Protein AF-A0A843HKG5-F1 (afdb_monomer_lite)

Secondary structure (DSSP, 8-state):
--HHHHHHHHHHHHHHHHHHHHHHHHHHHHHH-TTHHHHHHHHTHHHHHHHHHHHHHHTHHHHHHHHHHHHHHHHHHHHHHHHHHHTSHHHHHHHHHHHHHHHHHHTT-------HHHHIIIIITS--TTT----TTTEEEEESSTTS-S-TTTEEEEEHHHHHHHTTS-HHHHHHHHHHTTS--

Structure (mmCIF, N/CA/C/O backbone):
data_AF-A0A843HKG5-F1
#
_entry.id   AF-A0A843HKG5-F1
#
loop_
_atom_site.group_PDB
_atom_site.id
_atom_site.type_symbol
_atom_site.label_atom_id
_atom_site.label_alt_id
_atom_site.label_comp_id
_atom_site.label_asym_id
_atom_site.label_entity_id
_atom_site.label_seq_id
_atom_site.pdbx_PDB_ins_code
_atom_site.Cartn_x
_atom_site.Cartn_y
_atom_site.Cartn_z
_atom_site.occupancy
_atom_site.B_iso_or_equiv
_atom_site.auth_seq_id
_atom_site.auth_comp_id
_atom_site.auth_asym_id
_atom_site.auth_atom_id
_atom_site.pdbx_PDB_model_num
ATOM 1 N N . MET A 1 1 ? 39.044 26.886 -41.458 1.00 46.00 1 MET A N 1
ATOM 2 C CA . MET A 1 1 ? 37.745 26.252 -41.121 1.00 46.00 1 MET A CA 1
ATOM 3 C C . MET A 1 1 ? 37.907 24.736 -41.248 1.00 46.00 1 MET A C 1
ATOM 5 O O . MET A 1 1 ? 38.615 24.289 -42.139 1.00 46.00 1 MET A O 1
ATOM 9 N N . SER A 1 2 ? 37.447 23.960 -40.262 1.00 54.03 2 SER A N 1
ATOM 10 C CA . SER A 1 2 ? 37.999 22.625 -39.950 1.00 54.03 2 SER A CA 1
ATOM 11 C C . SER A 1 2 ? 37.405 21.486 -40.798 1.00 54.03 2 SER A C 1
ATOM 13 O O . SER A 1 2 ? 36.239 21.137 -40.621 1.00 54.03 2 SER A O 1
ATOM 15 N N . LYS A 1 3 ? 38.246 20.844 -41.630 1.00 58.41 3 LYS A N 1
ATOM 16 C CA . LYS A 1 3 ? 37.962 19.716 -42.558 1.00 58.41 3 LYS A CA 1
ATOM 17 C C . LYS A 1 3 ? 37.117 18.558 -41.979 1.00 58.41 3 LYS A C 1
ATOM 19 O O . LYS A 1 3 ? 36.551 17.762 -42.724 1.00 58.41 3 LYS A O 1
ATOM 24 N N . LYS A 1 4 ? 37.034 18.421 -40.648 1.00 56.69 4 LYS A N 1
ATOM 25 C CA . LYS A 1 4 ? 36.209 17.408 -39.959 1.00 56.69 4 LYS A CA 1
ATOM 26 C C . LYS A 1 4 ? 34.704 17.706 -40.024 1.00 56.69 4 LYS A C 1
ATOM 28 O O . LYS A 1 4 ? 33.911 16.766 -40.068 1.00 56.69 4 LYS A O 1
ATOM 33 N N . ARG A 1 5 ? 34.309 18.984 -40.024 1.00 56.31 5 ARG A N 1
ATOM 34 C CA . ARG A 1 5 ? 32.897 19.407 -40.039 1.00 56.31 5 ARG A CA 1
ATOM 35 C C . ARG A 1 5 ? 32.257 19.102 -41.400 1.00 56.31 5 ARG A C 1
ATOM 37 O O . ARG A 1 5 ? 31.180 18.515 -41.439 1.00 56.31 5 ARG A O 1
ATOM 44 N N . ASP A 1 6 ? 33.010 19.324 -42.476 1.00 68.19 6 ASP A N 1
ATOM 45 C CA . ASP A 1 6 ? 32.593 19.060 -43.860 1.00 68.19 6 ASP A CA 1
ATOM 46 C C . ASP A 1 6 ? 32.393 17.561 -44.141 1.00 68.19 6 ASP A C 1
ATOM 48 O O . ASP A 1 6 ? 31.463 17.166 -44.841 1.00 68.19 6 ASP A O 1
ATOM 52 N N . ARG A 1 7 ? 33.207 16.686 -43.530 1.00 76.19 7 ARG A N 1
ATOM 53 C CA . ARG A 1 7 ? 33.079 15.225 -43.685 1.00 76.19 7 ARG A CA 1
ATOM 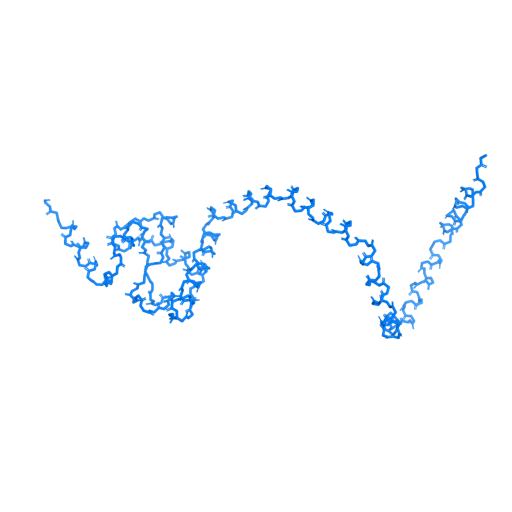54 C C . ARG A 1 7 ? 31.875 14.645 -42.939 1.00 76.19 7 ARG A C 1
ATOM 56 O O . ARG A 1 7 ? 31.255 13.701 -43.426 1.00 76.19 7 ARG A O 1
ATOM 63 N N . LYS A 1 8 ? 31.543 15.188 -41.761 1.00 80.81 8 LYS A N 1
ATOM 64 C CA . LYS A 1 8 ? 30.361 14.771 -40.987 1.00 80.81 8 LYS A CA 1
ATOM 65 C C . LYS A 1 8 ? 29.078 15.155 -41.719 1.00 80.81 8 LYS A C 1
ATOM 67 O O . LYS A 1 8 ? 28.194 14.314 -41.852 1.00 80.81 8 LYS A O 1
ATOM 72 N N . GLU A 1 9 ? 29.030 16.381 -42.232 1.00 83.69 9 GLU A N 1
ATOM 73 C CA . GLU A 1 9 ? 27.906 16.881 -43.022 1.00 83.69 9 GLU A CA 1
ATOM 74 C C . GLU A 1 9 ? 27.735 16.063 -44.306 1.00 83.69 9 GLU A C 1
ATOM 76 O O . GLU A 1 9 ? 26.668 15.510 -44.550 1.00 83.69 9 GLU A O 1
ATOM 81 N N . TYR A 1 10 ? 28.815 15.848 -45.062 1.00 85.38 10 TYR A N 1
ATOM 82 C CA . TYR A 1 10 ? 28.800 14.997 -46.255 1.00 85.38 10 TYR A CA 1
ATOM 83 C C . TYR A 1 10 ? 28.270 13.580 -45.975 1.00 85.38 10 TYR A C 1
ATOM 85 O O . TYR A 1 10 ? 27.413 13.073 -46.701 1.00 85.38 10 TYR A O 1
ATOM 93 N N . ASN A 1 11 ? 28.741 12.936 -44.903 1.00 87.12 11 ASN A N 1
ATOM 94 C CA . ASN A 1 11 ? 28.274 11.603 -44.519 1.00 87.12 11 ASN A CA 1
ATOM 95 C C . ASN A 1 11 ? 26.799 11.604 -44.098 1.00 87.12 11 ASN A C 1
ATOM 97 O O . ASN A 1 11 ? 26.078 10.663 -44.426 1.00 87.12 11 ASN A O 1
ATOM 101 N N . HIS A 1 12 ? 26.346 12.648 -43.400 1.00 89.75 12 HIS A N 1
ATOM 102 C CA . HIS A 1 12 ? 24.948 12.801 -43.012 1.00 89.75 12 HIS A CA 1
ATOM 103 C C . HIS A 1 12 ? 24.046 12.963 -44.240 1.00 89.75 12 HIS A C 1
ATOM 105 O O . HIS A 1 12 ? 23.075 12.224 -44.389 1.00 89.75 12 HIS A O 1
ATOM 111 N N . GLN A 1 13 ? 24.424 13.830 -45.180 1.00 89.00 13 GLN A N 1
ATOM 112 C CA . GLN A 1 13 ? 23.701 14.023 -46.438 1.00 89.00 13 GLN A CA 1
ATOM 113 C C . GLN A 1 13 ? 23.674 12.743 -47.284 1.00 89.00 13 GLN A C 1
ATOM 115 O O . GLN A 1 13 ? 22.641 12.371 -47.844 1.00 89.00 13 GLN A O 1
ATOM 120 N N . ARG A 1 14 ? 24.789 12.005 -47.333 1.00 87.94 14 ARG A N 1
ATOM 121 C CA . ARG A 1 14 ? 24.856 10.691 -47.989 1.00 87.94 14 ARG A CA 1
ATOM 122 C C . ARG A 1 14 ? 23.946 9.664 -47.314 1.00 87.94 14 ARG A C 1
ATOM 124 O O . ARG A 1 14 ? 23.321 8.873 -48.019 1.00 87.94 14 ARG A O 1
ATOM 131 N N . TYR A 1 15 ? 23.868 9.662 -45.984 1.00 89.62 15 TYR A N 1
ATOM 132 C CA . TYR A 1 15 ? 22.942 8.810 -45.239 1.00 89.62 15 TYR A CA 1
ATOM 133 C C . TYR A 1 15 ? 21.491 9.163 -45.564 1.00 89.62 15 TYR A C 1
ATOM 135 O O . TYR A 1 15 ? 20.744 8.266 -45.931 1.00 89.62 15 TYR A O 1
ATOM 143 N N . LEU A 1 16 ? 21.109 10.444 -45.517 1.00 92.00 16 LEU A N 1
ATOM 144 C CA . LEU A 1 16 ? 19.743 10.889 -45.814 1.00 92.00 16 LEU A CA 1
ATOM 145 C C . LEU A 1 16 ? 19.295 10.462 -47.217 1.00 92.00 16 LEU A C 1
ATOM 147 O O . LEU A 1 16 ? 18.233 9.862 -47.356 1.00 92.00 16 LEU A O 1
ATOM 151 N N . LYS A 1 17 ? 20.149 10.654 -48.232 1.00 92.44 17 LYS A N 1
ATOM 152 C CA . LYS A 1 17 ? 19.885 10.227 -49.621 1.00 92.44 17 LYS A CA 1
ATOM 153 C C . LYS A 1 17 ? 19.694 8.715 -49.790 1.00 92.44 17 LYS A C 1
ATOM 155 O O . LYS A 1 17 ? 19.111 8.286 -50.776 1.00 92.44 17 LYS A O 1
ATOM 160 N N . ASN A 1 18 ? 20.207 7.906 -48.863 1.00 92.06 18 ASN A N 1
ATOM 161 C CA . ASN A 1 18 ? 20.123 6.444 -48.912 1.00 92.06 18 ASN A CA 1
ATOM 162 C C . ASN A 1 18 ? 19.308 5.857 -47.752 1.00 92.06 18 ASN A C 1
ATOM 164 O O . ASN A 1 18 ? 19.295 4.638 -47.577 1.00 92.06 18 ASN A O 1
ATOM 168 N N . LYS A 1 19 ? 18.654 6.702 -46.947 1.00 93.62 19 LYS A N 1
ATOM 169 C CA . LYS A 1 19 ? 18.067 6.323 -45.660 1.00 93.62 19 LYS A CA 1
ATOM 170 C C . LYS A 1 19 ? 17.053 5.203 -45.829 1.00 93.62 19 LYS A C 1
ATOM 172 O O . LYS A 1 19 ? 17.150 4.205 -45.129 1.00 93.62 19 LYS A O 1
ATOM 177 N N . GLU A 1 20 ? 16.141 5.343 -46.784 1.00 92.75 20 GLU A N 1
ATOM 178 C CA . GLU A 1 20 ? 15.091 4.354 -47.047 1.00 92.75 20 GLU A CA 1
ATOM 179 C C . GLU A 1 20 ? 15.678 2.997 -47.433 1.00 92.75 20 GLU A C 1
ATOM 181 O O . GLU A 1 20 ? 15.375 1.997 -46.794 1.00 92.75 20 GLU A O 1
ATOM 186 N N . LYS A 1 21 ? 16.623 2.966 -48.381 1.00 93.62 21 LYS A N 1
ATOM 187 C CA . LYS A 1 21 ? 17.303 1.726 -48.792 1.00 93.62 21 LYS A CA 1
ATOM 188 C C . LYS A 1 21 ? 18.070 1.065 -47.642 1.00 93.62 21 LYS A C 1
ATOM 190 O O . LYS A 1 21 ? 18.110 -0.158 -47.544 1.00 93.62 21 LYS A O 1
ATOM 195 N N . ILE A 1 22 ? 18.698 1.860 -46.773 1.00 90.69 22 ILE A N 1
ATOM 196 C CA . ILE A 1 22 ? 19.419 1.359 -45.593 1.00 90.69 22 ILE A CA 1
ATOM 197 C C . ILE A 1 22 ? 18.437 0.776 -44.571 1.00 90.69 22 ILE A C 1
ATOM 199 O O . ILE A 1 22 ? 18.689 -0.303 -44.036 1.00 90.69 22 ILE A O 1
ATOM 203 N N . LEU A 1 23 ? 17.335 1.480 -44.302 1.00 93.56 23 LEU A N 1
ATOM 204 C CA . LEU A 1 23 ? 16.314 1.041 -43.355 1.00 93.56 23 LEU A CA 1
ATOM 205 C C . LEU A 1 23 ? 15.614 -0.230 -43.834 1.00 93.56 23 LEU A C 1
ATOM 207 O O . LEU A 1 23 ? 15.455 -1.142 -43.026 1.00 93.56 23 LEU A O 1
ATOM 211 N N . GLU A 1 24 ? 15.280 -0.315 -45.123 1.00 93.62 24 GLU A N 1
ATOM 212 C CA . GLU A 1 24 ? 14.650 -1.496 -45.717 1.00 93.62 24 GLU A CA 1
ATOM 213 C C . GLU A 1 24 ? 15.570 -2.712 -45.617 1.00 93.62 24 GLU A C 1
ATOM 215 O O . GLU A 1 24 ? 15.178 -3.759 -45.112 1.00 93.62 24 GLU A O 1
ATOM 220 N N . ARG A 1 25 ? 16.854 -2.548 -45.952 1.00 92.75 25 ARG A N 1
ATOM 221 C CA . ARG A 1 25 ? 17.846 -3.615 -45.780 1.00 92.75 25 ARG A CA 1
ATOM 222 C C . ARG A 1 25 ? 17.983 -4.057 -44.321 1.00 92.75 25 ARG A C 1
ATOM 224 O O . ARG A 1 25 ? 18.105 -5.245 -44.053 1.00 92.75 25 ARG A O 1
ATOM 231 N N . HIS A 1 26 ? 17.991 -3.122 -43.368 1.00 92.50 26 HIS A N 1
ATOM 232 C CA . HIS A 1 26 ? 18.056 -3.472 -41.944 1.00 92.50 26 HIS A CA 1
ATOM 233 C C . HIS A 1 26 ? 16.783 -4.170 -41.464 1.00 92.50 26 HIS A C 1
ATOM 235 O O . HIS A 1 26 ? 16.852 -4.986 -40.549 1.00 92.50 26 HIS A O 1
ATOM 241 N N . LYS A 1 27 ? 15.627 -3.823 -42.035 1.00 94.19 27 LYS A N 1
ATOM 242 C CA . LYS A 1 27 ? 14.352 -4.474 -41.748 1.00 94.19 27 LYS A CA 1
ATOM 243 C C . LYS A 1 27 ? 14.364 -5.914 -42.256 1.00 94.19 27 LYS A C 1
ATOM 245 O O . LYS A 1 27 ? 14.215 -6.801 -41.425 1.00 94.19 27 LYS A O 1
ATOM 250 N N . GLN A 1 28 ? 14.674 -6.123 -43.537 1.00 93.75 28 GLN A N 1
ATOM 251 C CA . GLN A 1 28 ? 14.810 -7.455 -44.132 1.00 93.75 28 GLN A CA 1
ATOM 252 C C . GLN A 1 28 ? 15.791 -8.321 -43.335 1.00 93.75 28 GLN A C 1
ATOM 254 O O . GLN A 1 28 ? 15.473 -9.432 -42.941 1.00 93.75 28 GLN A O 1
ATOM 259 N N . TRP A 1 29 ? 16.953 -7.769 -42.978 1.00 95.06 29 TRP A N 1
ATOM 260 C CA . TRP A 1 29 ? 17.935 -8.505 -42.190 1.00 95.06 29 TRP A CA 1
ATOM 261 C C . TRP A 1 29 ? 17.410 -8.927 -40.808 1.00 95.06 29 TRP A C 1
ATOM 263 O O . TRP A 1 29 ? 17.713 -10.028 -40.364 1.00 95.06 29 TRP A O 1
ATOM 273 N N . ARG A 1 30 ? 16.612 -8.093 -40.121 1.00 91.06 30 ARG A N 1
ATOM 274 C CA . ARG A 1 30 ? 15.989 -8.477 -38.838 1.00 91.06 30 ARG A CA 1
ATOM 275 C C . ARG A 1 30 ? 14.942 -9.576 -39.010 1.00 91.06 30 ARG A C 1
ATOM 277 O O . ARG A 1 30 ? 14.824 -10.415 -38.125 1.00 91.06 30 ARG A O 1
ATOM 284 N N . GLU A 1 31 ? 14.194 -9.549 -40.110 1.00 93.25 31 GLU A N 1
ATOM 285 C CA . GLU A 1 31 ? 13.195 -10.572 -40.448 1.00 93.25 31 GLU A CA 1
ATOM 286 C C . GLU A 1 31 ? 13.861 -11.912 -40.778 1.00 93.25 31 GLU A C 1
ATOM 288 O O . GLU A 1 31 ? 13.419 -12.946 -40.286 1.00 93.25 31 GLU A O 1
ATOM 293 N N . ASP A 1 32 ? 14.974 -11.880 -41.513 1.00 94.56 32 ASP A N 1
ATOM 294 C CA . ASP A 1 32 ? 15.770 -13.064 -41.856 1.00 94.56 32 ASP A CA 1
ATOM 295 C C . ASP A 1 32 ? 16.560 -13.614 -40.651 1.00 94.56 32 ASP A C 1
ATOM 297 O O . ASP A 1 32 ? 16.956 -14.779 -40.637 1.00 94.56 32 ASP A O 1
ATOM 301 N N . ASN A 1 33 ? 16.802 -12.786 -39.626 1.00 92.00 33 ASN A N 1
ATOM 302 C CA . ASN A 1 33 ? 17.612 -13.121 -38.450 1.00 92.00 33 ASN A CA 1
ATOM 303 C C . ASN A 1 33 ? 16.859 -12.856 -37.128 1.00 92.00 33 ASN A C 1
ATOM 305 O O . ASN A 1 33 ? 17.358 -12.128 -36.260 1.00 92.00 33 ASN A O 1
ATOM 309 N N . PRO A 1 34 ? 15.674 -13.458 -36.918 1.00 91.75 34 PRO A N 1
ATOM 310 C CA . PRO A 1 34 ? 14.784 -13.104 -35.809 1.00 91.75 34 PRO A CA 1
ATOM 311 C C . PRO A 1 34 ? 15.384 -13.422 -34.431 1.00 91.75 34 PRO A C 1
ATOM 313 O O . PRO A 1 34 ? 15.091 -12.740 -33.450 1.00 91.75 34 PRO A O 1
ATOM 316 N N . ASN A 1 35 ? 16.264 -14.425 -34.355 1.00 92.88 35 ASN A N 1
ATOM 317 C CA . ASN A 1 35 ? 16.901 -14.864 -33.111 1.00 92.88 35 ASN A CA 1
ATOM 318 C C . ASN A 1 35 ? 18.311 -14.300 -32.902 1.00 92.88 35 ASN A C 1
ATOM 320 O O . ASN A 1 35 ? 18.896 -14.534 -31.843 1.00 92.88 35 ASN A O 1
ATOM 324 N N . TYR A 1 36 ? 18.847 -13.531 -33.854 1.00 91.19 36 TYR A N 1
ATOM 325 C CA . TYR A 1 36 ? 20.224 -13.042 -33.780 1.00 91.19 36 TYR A CA 1
ATOM 326 C C . TYR A 1 36 ? 20.479 -12.226 -32.517 1.00 91.19 36 TYR A C 1
ATOM 328 O O . TYR A 1 36 ? 21.493 -12.415 -31.863 1.00 91.19 36 TYR A O 1
ATOM 336 N N . ALA A 1 37 ? 19.554 -11.341 -32.127 1.00 87.81 37 ALA A N 1
ATOM 337 C CA . ALA A 1 37 ? 19.742 -10.511 -30.936 1.00 87.81 37 ALA A CA 1
ATOM 338 C C . ALA A 1 37 ? 19.882 -11.356 -29.659 1.00 87.81 37 ALA A C 1
ATOM 340 O O . ALA A 1 37 ? 20.684 -11.027 -28.786 1.00 87.81 37 ALA A O 1
ATOM 341 N N . LYS A 1 38 ? 19.124 -12.455 -29.573 1.00 91.62 38 LYS A N 1
ATOM 342 C CA . LYS A 1 38 ? 19.192 -13.397 -28.456 1.00 91.62 38 LYS A CA 1
ATOM 343 C C . LYS A 1 38 ? 20.499 -14.192 -28.488 1.00 91.62 38 LYS A C 1
ATOM 345 O O . LYS A 1 38 ? 21.191 -14.210 -27.479 1.00 91.62 38 LYS A O 1
ATOM 350 N N . GLN A 1 39 ? 20.862 -14.764 -29.638 1.00 91.62 39 GLN A N 1
ATOM 351 C CA . GLN A 1 39 ? 22.112 -15.519 -29.812 1.00 91.62 39 GLN A CA 1
ATOM 352 C C . GLN A 1 39 ? 23.339 -14.649 -29.531 1.00 91.62 39 GLN A C 1
ATOM 354 O O . GLN A 1 39 ? 24.170 -14.997 -28.703 1.00 91.62 39 GLN A O 1
ATOM 359 N N . HIS A 1 40 ? 23.389 -13.452 -30.114 1.00 92.00 40 HIS A N 1
ATOM 360 C CA . HIS A 1 40 ? 24.448 -12.482 -29.866 1.00 92.00 40 HIS A CA 1
ATOM 361 C C . HIS A 1 40 ? 24.538 -12.107 -28.383 1.00 92.00 40 HIS A C 1
ATOM 363 O O . HIS A 1 40 ? 25.635 -11.970 -27.848 1.00 92.00 40 HIS A O 1
ATOM 369 N N . TYR A 1 41 ? 23.406 -11.913 -27.699 1.00 92.31 41 TYR A N 1
ATOM 370 C CA . TYR A 1 41 ? 23.424 -11.648 -26.263 1.00 92.31 41 TYR A CA 1
ATOM 371 C C . TYR A 1 41 ? 23.965 -12.839 -25.468 1.00 92.31 41 TYR A C 1
ATOM 373 O O . TYR A 1 41 ? 24.763 -12.624 -24.567 1.00 92.31 41 TYR A O 1
ATOM 381 N N . GLU A 1 42 ? 23.555 -14.068 -25.786 1.00 93.94 42 GLU A N 1
ATOM 382 C CA . GLU A 1 42 ? 24.011 -15.285 -25.103 1.00 93.94 42 GLU A CA 1
ATOM 383 C C . GLU A 1 42 ? 25.514 -15.518 -25.300 1.00 93.94 42 GLU A C 1
ATOM 385 O O . GLU A 1 42 ? 26.232 -15.709 -24.321 1.00 93.94 42 GLU A O 1
ATOM 390 N N . GLU A 1 43 ? 25.997 -15.409 -26.537 1.00 95.12 43 GLU A N 1
ATOM 391 C CA . GLU A 1 43 ? 27.406 -15.590 -26.908 1.00 95.12 43 GLU A CA 1
ATOM 392 C C . GLU A 1 43 ? 28.322 -14.508 -26.322 1.00 95.12 43 GLU A C 1
ATOM 394 O O . GLU A 1 43 ? 29.477 -14.778 -26.010 1.00 95.12 43 GLU A O 1
ATOM 399 N N . ASN A 1 44 ? 27.811 -13.286 -26.135 1.00 95.06 44 ASN A N 1
ATOM 400 C CA . ASN A 1 44 ? 28.598 -12.142 -25.661 1.00 95.06 44 ASN A CA 1
ATOM 401 C C . ASN A 1 44 ? 28.195 -11.692 -24.250 1.00 95.06 44 ASN A C 1
ATOM 403 O O . ASN A 1 44 ? 28.547 -10.591 -23.822 1.00 95.06 44 ASN A O 1
ATOM 407 N N . LYS A 1 45 ? 27.429 -12.511 -23.519 1.00 94.56 45 LYS A N 1
ATOM 408 C CA . LYS A 1 45 ? 26.798 -12.125 -22.249 1.00 94.56 45 LYS A CA 1
ATOM 409 C C . LYS A 1 45 ? 27.814 -11.600 -21.245 1.00 94.56 45 LYS A C 1
ATOM 411 O O . LYS A 1 45 ? 27.598 -10.548 -20.649 1.00 94.56 45 LYS A O 1
ATOM 416 N N . GLU A 1 46 ? 28.905 -12.335 -21.058 1.00 95.44 46 GLU A N 1
ATOM 417 C CA . GLU A 1 46 ? 29.944 -11.995 -20.087 1.00 95.44 46 GLU A CA 1
ATOM 418 C C . GLU A 1 46 ? 30.614 -10.665 -20.436 1.00 95.44 46 GLU A C 1
ATOM 420 O O . GLU A 1 46 ? 30.693 -9.780 -19.588 1.00 95.44 46 GLU A O 1
ATOM 425 N N . GLU A 1 47 ? 30.990 -10.469 -21.702 1.00 95.06 47 GLU A N 1
ATOM 426 C CA . GLU A 1 47 ? 31.608 -9.228 -22.170 1.00 95.06 47 GLU A CA 1
ATOM 427 C C . GLU A 1 47 ? 30.652 -8.028 -22.063 1.00 95.06 47 GLU A C 1
ATOM 429 O O . GLU A 1 47 ? 31.050 -6.945 -21.630 1.00 95.06 47 GLU A O 1
ATOM 434 N N . ILE A 1 48 ? 29.376 -8.211 -22.420 1.00 93.88 48 ILE A N 1
ATOM 435 C CA . ILE A 1 48 ? 28.340 -7.174 -22.308 1.00 93.88 48 ILE A CA 1
ATOM 436 C C . ILE A 1 48 ? 28.155 -6.762 -20.846 1.00 93.88 48 ILE A C 1
ATOM 438 O O . ILE A 1 48 ? 28.093 -5.566 -20.547 1.00 93.88 48 ILE A O 1
ATOM 442 N N . LEU A 1 49 ? 28.055 -7.736 -19.938 1.00 95.69 49 LEU A N 1
ATOM 443 C CA . LEU A 1 49 ? 27.873 -7.479 -18.511 1.00 95.69 49 LEU A CA 1
ATOM 444 C C . LEU A 1 49 ? 29.105 -6.814 -17.898 1.00 95.69 49 LEU A C 1
ATOM 446 O O . LEU A 1 49 ? 28.954 -5.860 -17.135 1.00 95.69 49 LEU A O 1
ATOM 450 N N . GLU A 1 50 ? 30.306 -7.257 -18.263 1.00 96.00 50 GLU A N 1
ATOM 451 C CA . GLU A 1 50 ? 31.555 -6.675 -17.774 1.00 96.00 50 GLU A CA 1
ATOM 452 C C . GLU A 1 50 ? 31.713 -5.226 -18.251 1.00 96.00 50 GLU A C 1
ATOM 454 O O . GLU A 1 50 ? 31.935 -4.327 -17.441 1.00 96.00 50 GLU A O 1
ATOM 459 N N . LYS A 1 51 ? 31.458 -4.945 -19.535 1.00 94.81 51 LYS A N 1
ATOM 460 C CA . LYS A 1 51 ? 31.436 -3.569 -20.061 1.00 94.81 51 LYS A CA 1
ATOM 461 C C . LYS A 1 51 ? 30.375 -2.701 -19.386 1.00 94.81 51 LYS A C 1
ATOM 463 O O . LYS A 1 51 ? 30.625 -1.530 -19.100 1.00 94.81 51 LYS A O 1
ATOM 468 N N . ALA A 1 52 ? 29.185 -3.245 -19.122 1.00 94.88 52 ALA A N 1
ATOM 469 C CA . ALA A 1 52 ? 28.129 -2.520 -18.419 1.00 94.88 52 ALA A CA 1
ATOM 470 C C . ALA A 1 52 ? 28.531 -2.188 -16.974 1.00 94.88 52 ALA A C 1
ATOM 472 O O . ALA A 1 52 ? 28.264 -1.081 -16.504 1.00 94.88 52 ALA A O 1
ATOM 473 N N . LYS A 1 53 ? 29.203 -3.121 -16.292 1.00 96.31 53 LYS A N 1
ATOM 474 C CA . LYS A 1 53 ? 29.733 -2.936 -14.939 1.00 96.31 53 LYS A CA 1
ATOM 475 C C . LYS A 1 53 ? 30.845 -1.891 -14.907 1.00 96.31 53 LYS A C 1
ATOM 477 O O . LYS A 1 53 ? 30.785 -0.997 -14.069 1.00 96.31 53 LYS A O 1
ATOM 482 N N . GLN A 1 54 ? 31.801 -1.958 -15.832 1.00 95.62 54 GLN A N 1
ATOM 483 C CA . GLN A 1 54 ? 32.867 -0.961 -15.971 1.00 95.62 54 GLN A CA 1
ATOM 484 C C . GLN A 1 54 ? 32.281 0.428 -16.205 1.00 95.62 54 GLN A C 1
ATOM 486 O O . GLN A 1 54 ? 32.564 1.350 -15.447 1.00 95.62 54 GLN A O 1
ATOM 491 N N . ARG A 1 55 ? 31.346 0.552 -17.155 1.00 93.75 55 ARG A N 1
ATOM 492 C CA . ARG A 1 55 ? 30.629 1.806 -17.400 1.00 93.75 55 ARG A CA 1
ATOM 493 C C . ARG A 1 55 ? 29.901 2.305 -16.152 1.00 93.75 55 ARG A C 1
ATOM 495 O O . ARG A 1 55 ? 29.876 3.507 -15.913 1.00 93.75 55 ARG A O 1
ATOM 502 N N . TYR A 1 56 ? 29.263 1.425 -15.382 1.00 94.56 56 TYR A N 1
ATOM 503 C CA . TYR A 1 56 ? 28.618 1.836 -14.139 1.00 94.56 56 TYR A CA 1
ATOM 504 C C . TYR A 1 56 ? 29.641 2.354 -13.129 1.00 94.56 56 TYR A C 1
ATOM 506 O O . TYR A 1 56 ? 29.420 3.429 -12.592 1.00 94.56 56 TYR A O 1
ATOM 514 N N . GLU A 1 57 ? 30.745 1.640 -12.899 1.00 95.50 57 GLU A N 1
ATOM 515 C CA . GLU A 1 57 ? 31.753 2.037 -11.910 1.00 95.50 57 GLU A CA 1
ATOM 516 C C . GLU A 1 57 ? 32.440 3.355 -12.298 1.00 95.50 57 GLU A C 1
ATOM 518 O O . GLU A 1 57 ? 32.544 4.250 -11.465 1.00 95.50 57 GLU A O 1
ATOM 523 N N . GLU A 1 58 ? 32.789 3.532 -13.577 1.00 96.38 58 GLU A N 1
ATOM 524 C CA . GLU A 1 58 ? 33.346 4.782 -14.118 1.00 96.38 58 GLU A CA 1
ATOM 525 C C . GLU A 1 58 ? 32.404 5.983 -13.949 1.00 96.38 58 GLU A C 1
ATOM 527 O O . GLU A 1 58 ? 32.861 7.107 -13.766 1.00 96.38 58 GLU A O 1
ATOM 532 N N . ASN A 1 59 ? 31.087 5.761 -14.008 1.00 95.56 59 ASN A N 1
ATOM 533 C CA . ASN A 1 59 ? 30.080 6.826 -13.930 1.00 95.56 59 ASN A CA 1
ATOM 534 C C . ASN A 1 59 ? 29.319 6.829 -12.596 1.00 95.56 59 ASN A C 1
ATOM 536 O O . ASN A 1 59 ? 28.308 7.520 -12.457 1.00 95.56 59 ASN A O 1
ATOM 540 N N . LYS A 1 60 ? 29.758 6.042 -11.613 1.00 95.88 60 LYS A N 1
ATOM 541 C CA . LYS A 1 60 ? 28.994 5.747 -10.396 1.00 95.88 60 LYS A CA 1
ATOM 542 C C . LYS A 1 60 ? 28.695 6.997 -9.594 1.00 95.88 60 LYS A C 1
ATOM 544 O O . LYS A 1 60 ? 27.556 7.204 -9.188 1.00 95.88 60 LYS A O 1
ATOM 549 N N . GLU A 1 61 ? 29.704 7.835 -9.392 1.00 96.50 61 GLU A N 1
ATOM 550 C CA . GLU A 1 61 ? 29.558 9.083 -8.648 1.00 96.50 61 GLU A CA 1
ATOM 551 C C . GLU A 1 61 ? 28.559 10.018 -9.333 1.00 96.50 61 GLU A C 1
ATOM 553 O O . GLU A 1 61 ? 27.629 10.491 -8.686 1.00 96.50 61 GLU A O 1
ATOM 558 N N . GLU A 1 62 ? 28.667 10.198 -10.652 1.00 95.94 62 GLU A N 1
ATOM 559 C CA . GLU A 1 62 ? 27.744 11.031 -11.428 1.00 95.94 62 GLU A CA 1
ATOM 560 C C . GLU A 1 62 ? 26.310 10.477 -11.408 1.00 95.94 62 GLU A C 1
ATOM 562 O O . GLU A 1 62 ? 25.349 11.231 -11.247 1.00 95.94 62 GLU A O 1
ATOM 567 N N . ILE A 1 63 ? 26.144 9.157 -11.544 1.00 94.88 63 ILE A N 1
ATOM 568 C CA . ILE A 1 63 ? 24.838 8.487 -11.478 1.00 94.88 63 ILE A CA 1
ATOM 569 C C . ILE A 1 63 ? 24.202 8.706 -10.105 1.00 94.88 63 ILE A C 1
ATOM 571 O O . ILE A 1 63 ? 23.025 9.068 -10.020 1.00 94.88 63 ILE A O 1
ATOM 575 N N . LEU A 1 64 ? 24.969 8.492 -9.034 1.00 96.31 64 LEU A N 1
ATOM 576 C CA . LEU A 1 64 ? 24.493 8.668 -7.666 1.00 96.31 64 LEU A CA 1
ATOM 577 C C . LEU A 1 64 ? 24.168 10.132 -7.376 1.00 96.31 64 LEU A C 1
ATOM 579 O O . LEU A 1 64 ? 23.144 10.406 -6.752 1.00 96.31 64 LEU A O 1
ATOM 583 N N . GLU A 1 65 ? 24.978 11.070 -7.859 1.00 96.75 65 GLU A N 1
ATOM 584 C CA . GLU A 1 65 ? 24.740 12.497 -7.666 1.00 96.75 65 GLU A CA 1
ATOM 585 C C . GLU A 1 65 ? 23.483 12.962 -8.404 1.00 96.75 65 GLU A C 1
ATOM 587 O O . GLU A 1 65 ? 22.604 13.583 -7.808 1.00 96.75 65 GLU A O 1
ATOM 592 N N . LYS A 1 66 ? 23.296 12.543 -9.661 1.00 96.25 66 LYS A N 1
ATOM 593 C CA . LYS A 1 66 ? 22.050 12.795 -10.402 1.00 96.25 66 LYS A CA 1
ATOM 594 C C . LYS A 1 66 ? 20.835 12.171 -9.721 1.00 96.25 66 LYS A C 1
ATOM 596 O O . LYS A 1 66 ? 19.764 12.776 -9.708 1.00 96.25 66 LYS A O 1
ATOM 601 N N . ALA A 1 67 ? 20.974 10.972 -9.155 1.00 95.88 67 ALA A N 1
ATOM 602 C CA . ALA A 1 67 ? 19.894 10.321 -8.418 1.00 95.88 67 ALA A CA 1
ATOM 603 C C . ALA A 1 67 ? 19.531 11.089 -7.136 1.00 95.88 67 ALA A C 1
ATOM 605 O O . ALA A 1 67 ? 18.343 11.276 -6.859 1.00 95.88 67 ALA A O 1
ATOM 606 N N . LYS A 1 68 ? 20.529 11.579 -6.386 1.00 96.88 68 LYS A N 1
ATOM 607 C CA . LYS A 1 68 ? 20.317 12.447 -5.219 1.00 96.88 68 LYS A CA 1
ATOM 608 C C . LYS A 1 68 ? 19.646 13.755 -5.616 1.00 96.88 68 LYS A C 1
ATOM 610 O O . LYS A 1 68 ? 18.647 14.106 -4.996 1.00 96.88 68 LYS A O 1
ATOM 615 N N . GLN A 1 69 ? 20.139 14.431 -6.654 1.00 96.12 69 GLN A N 1
ATOM 616 C CA . GLN A 1 69 ? 19.558 15.682 -7.138 1.00 96.12 69 GLN A CA 1
ATOM 617 C C . GLN A 1 69 ? 18.093 15.478 -7.533 1.00 96.12 69 GLN A C 1
ATOM 619 O O . GLN A 1 69 ? 17.213 16.149 -7.004 1.00 96.12 69 GLN A O 1
ATOM 624 N N . ARG A 1 70 ? 17.802 14.442 -8.334 1.00 94.88 70 ARG A N 1
ATOM 625 C CA . ARG A 1 70 ? 16.428 14.066 -8.695 1.00 94.88 70 ARG A CA 1
ATOM 626 C C . ARG A 1 70 ? 15.557 13.815 -7.464 1.00 94.88 70 ARG A C 1
ATOM 628 O O . ARG A 1 70 ? 14.380 14.166 -7.474 1.00 94.88 70 ARG A O 1
ATOM 635 N N . TYR A 1 71 ? 16.087 13.174 -6.425 1.00 94.00 71 TYR A N 1
ATOM 636 C CA . TYR A 1 71 ? 15.345 12.975 -5.184 1.00 94.00 71 TYR A CA 1
ATOM 637 C C . TYR A 1 71 ? 15.042 14.305 -4.485 1.00 94.00 71 TYR A C 1
ATOM 639 O O . TYR A 1 71 ? 13.895 14.505 -4.095 1.00 94.00 71 TYR A O 1
ATOM 647 N N . GLN A 1 72 ? 16.023 15.206 -4.355 1.00 95.12 72 GLN A N 1
ATOM 648 C CA . GLN A 1 72 ? 15.825 16.511 -3.714 1.00 95.12 72 GLN A CA 1
ATOM 649 C C . GLN A 1 72 ? 14.823 17.372 -4.486 1.00 95.12 72 GLN A C 1
ATOM 651 O O . GLN A 1 72 ? 13.865 17.851 -3.885 1.00 95.12 72 GLN A O 1
ATOM 656 N N . ASP A 1 73 ? 14.968 17.466 -5.809 1.00 95.12 73 ASP A N 1
ATOM 657 C CA . ASP A 1 73 ? 14.092 18.265 -6.676 1.00 95.12 73 ASP A CA 1
ATOM 658 C C . ASP A 1 73 ? 12.624 17.827 -6.578 1.00 95.12 73 ASP A C 1
ATOM 660 O O . ASP A 1 73 ? 11.708 18.642 -6.628 1.00 95.12 73 ASP A O 1
ATOM 664 N N . ASN A 1 74 ? 12.383 16.523 -6.403 1.00 94.50 74 ASN A N 1
ATOM 665 C CA . ASN A 1 74 ? 11.033 15.964 -6.318 1.00 94.50 74 ASN A CA 1
ATOM 666 C C . ASN A 1 74 ? 10.555 15.742 -4.874 1.00 94.50 74 ASN A C 1
ATOM 668 O O . ASN A 1 74 ? 9.428 15.284 -4.665 1.00 94.50 74 ASN A O 1
ATOM 672 N N . LYS A 1 75 ? 11.386 16.028 -3.862 1.00 94.94 75 LYS A N 1
ATOM 673 C CA . LYS A 1 75 ? 11.092 15.725 -2.454 1.00 94.94 75 LYS A CA 1
ATOM 674 C C . LYS A 1 75 ? 9.837 16.444 -1.982 1.00 94.94 75 LYS A C 1
ATOM 676 O O . LYS A 1 75 ? 8.966 15.821 -1.372 1.00 94.94 75 LYS A O 1
ATOM 681 N N . GLU A 1 76 ? 9.738 17.739 -2.262 1.00 95.06 76 GLU A N 1
ATOM 682 C CA . GLU A 1 76 ? 8.604 18.564 -1.844 1.00 95.06 76 GLU A CA 1
ATOM 683 C C . GLU A 1 76 ? 7.327 18.147 -2.564 1.00 95.06 76 GLU A C 1
ATOM 685 O O . GLU A 1 76 ? 6.324 17.871 -1.907 1.00 95.06 76 GLU A O 1
ATOM 690 N N . GLN A 1 77 ? 7.389 17.970 -3.888 1.00 94.81 77 GLN A N 1
ATOM 691 C CA . GLN A 1 77 ? 6.254 17.503 -4.684 1.00 94.81 77 GLN A CA 1
ATOM 692 C C . GLN A 1 77 ? 5.732 16.150 -4.180 1.00 94.81 77 GLN A C 1
ATOM 694 O O . GLN A 1 77 ? 4.532 15.986 -3.964 1.00 94.81 77 GLN A O 1
ATOM 699 N N . LYS A 1 78 ? 6.629 15.190 -3.922 1.00 94.00 78 LYS A N 1
ATOM 700 C CA . LYS A 1 78 ? 6.261 13.878 -3.374 1.00 94.00 78 LYS A CA 1
ATOM 701 C C . LYS A 1 78 ? 5.675 13.990 -1.967 1.00 94.00 78 LYS A C 1
ATOM 703 O O . LYS A 1 78 ? 4.716 13.293 -1.645 1.00 94.00 78 LYS A O 1
ATOM 708 N N . THR A 1 79 ? 6.226 14.867 -1.132 1.00 94.31 79 THR A N 1
ATOM 709 C CA . THR A 1 79 ? 5.712 15.122 0.222 1.00 94.31 79 THR A CA 1
ATOM 710 C C . THR A 1 79 ? 4.303 15.709 0.171 1.00 94.31 79 THR A C 1
ATOM 712 O O . THR A 1 79 ? 3.424 15.244 0.895 1.00 94.31 79 THR A O 1
ATOM 715 N N . MET A 1 80 ? 4.061 16.679 -0.714 1.00 95.38 80 MET A N 1
ATOM 716 C CA . MET A 1 80 ? 2.742 17.274 -0.929 1.00 95.38 80 MET A CA 1
ATOM 717 C C . MET A 1 80 ? 1.733 16.251 -1.449 1.00 95.38 80 MET A C 1
ATOM 719 O O . MET A 1 80 ? 0.645 16.146 -0.889 1.00 95.38 80 MET A O 1
ATOM 723 N N . TYR A 1 81 ? 2.112 15.461 -2.455 1.00 94.56 81 TYR A N 1
ATOM 724 C CA . TYR A 1 81 ? 1.276 14.384 -2.983 1.00 94.56 81 TYR A CA 1
ATOM 725 C C . TYR A 1 81 ? 0.898 13.377 -1.889 1.00 94.56 81 TYR A C 1
ATOM 727 O O . TYR A 1 81 ? -0.277 13.070 -1.712 1.00 94.56 81 TYR A O 1
ATOM 735 N N . ASN A 1 82 ? 1.869 12.920 -1.091 1.00 92.94 82 ASN A N 1
ATOM 736 C CA . ASN A 1 82 ? 1.603 12.004 0.019 1.00 92.94 82 ASN A CA 1
ATOM 737 C C . ASN A 1 82 ? 0.672 12.632 1.066 1.00 92.94 82 ASN A C 1
ATOM 739 O O . ASN A 1 82 ? -0.231 11.962 1.560 1.00 92.94 82 ASN A O 1
ATOM 743 N N . LYS A 1 83 ? 0.860 13.919 1.391 1.00 94.50 83 LYS A N 1
ATOM 744 C CA . LYS A 1 83 ? -0.017 14.644 2.320 1.00 94.50 83 LYS A CA 1
ATOM 745 C C . LYS A 1 83 ? -1.457 14.683 1.807 1.00 94.50 83 LYS A C 1
ATOM 747 O O . LYS A 1 83 ? -2.365 14.405 2.580 1.00 94.50 83 LYS A O 1
ATOM 752 N N . GLN A 1 84 ? -1.655 14.986 0.525 1.00 96.12 84 GLN A N 1
ATOM 753 C CA . GLN A 1 84 ? -2.976 14.969 -0.109 1.00 96.12 84 GLN A CA 1
ATOM 754 C C . GLN A 1 84 ? -3.572 13.559 -0.121 1.00 96.12 84 GLN A C 1
ATOM 756 O O . GLN A 1 84 ? -4.734 13.381 0.225 1.00 96.12 84 GLN A O 1
ATOM 761 N N . TYR A 1 85 ? -2.768 12.544 -0.443 1.00 96.00 85 TYR A N 1
ATOM 762 C CA . TYR A 1 85 ? -3.203 11.151 -0.434 1.00 96.00 85 TYR A CA 1
ATOM 763 C C . TYR A 1 85 ? -3.716 10.729 0.949 1.00 96.00 85 TYR A C 1
ATOM 765 O O . TYR A 1 85 ? -4.818 10.199 1.054 1.00 96.00 85 TYR A O 1
ATOM 773 N N . TYR A 1 86 ? -2.988 11.037 2.027 1.00 93.88 86 TYR A N 1
ATOM 774 C CA . TYR A 1 86 ? -3.398 10.703 3.399 1.00 93.88 86 TYR A CA 1
ATOM 775 C C . TYR A 1 86 ? -4.619 11.484 3.907 1.00 93.88 86 TYR A C 1
ATOM 777 O O . TYR A 1 86 ? -5.205 11.092 4.913 1.00 93.88 86 TYR A O 1
ATOM 785 N N . GLN A 1 87 ? -5.014 12.562 3.225 1.00 94.56 87 GLN A N 1
ATOM 786 C CA . GLN A 1 87 ? -6.264 13.283 3.490 1.00 94.56 87 GLN A CA 1
ATOM 787 C C . GLN A 1 87 ? -7.479 12.638 2.809 1.00 94.56 87 GLN A C 1
ATOM 789 O O . GLN A 1 87 ? -8.607 13.042 3.074 1.00 94.56 87 GLN A O 1
ATOM 794 N N . THR A 1 88 ? -7.277 11.641 1.946 1.00 97.31 88 THR A N 1
ATOM 795 C CA . THR A 1 88 ? -8.372 10.855 1.365 1.00 97.31 88 THR A CA 1
ATOM 796 C C . THR A 1 88 ? -8.739 9.675 2.273 1.00 97.31 88 THR A C 1
ATOM 798 O O . THR A 1 88 ? -7.856 9.149 2.961 1.00 97.31 88 THR A O 1
ATOM 801 N N . PRO A 1 89 ? -9.994 9.185 2.240 1.00 97.62 89 PRO A N 1
ATOM 802 C CA . PRO A 1 89 ? -10.382 7.979 2.971 1.00 97.62 89 PRO A CA 1
ATOM 803 C C . PRO A 1 89 ? -9.486 6.777 2.648 1.00 97.62 89 PRO A C 1
ATOM 805 O O . PRO A 1 89 ? -8.985 6.119 3.554 1.00 97.62 89 PRO A O 1
ATOM 808 N N . ILE A 1 90 ? -9.184 6.540 1.367 1.00 97.94 90 ILE A N 1
ATOM 809 C CA . ILE A 1 90 ? -8.334 5.414 0.956 1.00 97.94 90 ILE A CA 1
ATOM 810 C C . ILE A 1 90 ? -6.895 5.549 1.451 1.00 97.94 90 ILE A C 1
ATOM 812 O O . ILE A 1 90 ? -6.334 4.596 1.994 1.00 97.94 90 ILE A O 1
ATOM 816 N N . GLY A 1 91 ? -6.298 6.738 1.358 1.00 97.94 91 GLY A N 1
ATOM 817 C CA . GLY A 1 91 ? -4.935 6.932 1.838 1.00 97.94 91 GLY A CA 1
ATOM 818 C C . GLY A 1 91 ? -4.822 6.828 3.354 1.00 97.94 91 GLY A C 1
ATOM 819 O O . GLY A 1 91 ? -3.866 6.232 3.856 1.00 97.94 91 GLY A O 1
ATOM 820 N N . MET A 1 92 ? -5.818 7.321 4.091 1.00 97.38 92 MET A N 1
ATOM 821 C CA . MET A 1 92 ? -5.872 7.143 5.539 1.00 97.38 92 MET A CA 1
ATOM 822 C C . MET A 1 92 ? -6.071 5.671 5.926 1.00 97.38 92 MET A C 1
ATOM 824 O O . MET A 1 92 ? -5.377 5.182 6.822 1.00 97.38 92 MET A O 1
ATOM 828 N N . ALA A 1 93 ? -6.957 4.949 5.237 1.00 98.19 93 ALA A N 1
ATOM 829 C CA . ALA A 1 93 ? -7.180 3.523 5.462 1.00 98.19 93 ALA A CA 1
ATOM 830 C C . ALA A 1 93 ? -5.895 2.712 5.217 1.00 98.19 93 ALA A C 1
ATOM 832 O O . ALA A 1 93 ? -5.498 1.925 6.077 1.00 98.19 93 ALA A O 1
ATOM 833 N N . HIS A 1 94 ? -5.164 2.988 4.127 1.00 98.00 94 HIS A N 1
ATOM 834 C CA . HIS A 1 94 ? -3.841 2.401 3.869 1.00 98.00 94 HIS A CA 1
ATOM 835 C C . HIS A 1 94 ? -2.882 2.620 5.049 1.00 98.00 94 HIS A C 1
ATOM 837 O O . HIS A 1 94 ? -2.231 1.681 5.511 1.00 98.00 94 HIS A O 1
ATOM 843 N N . CYS A 1 95 ? -2.785 3.851 5.562 1.00 96.50 95 CYS A N 1
ATOM 844 C CA . CYS A 1 95 ? -1.924 4.162 6.704 1.00 96.50 95 CYS A CA 1
ATOM 845 C C . CYS A 1 95 ? -2.307 3.381 7.963 1.00 96.50 95 CYS A C 1
ATOM 847 O O . CYS A 1 95 ? -1.428 2.833 8.635 1.00 96.50 95 CYS A O 1
ATOM 849 N N . LYS A 1 96 ? -3.602 3.330 8.290 1.00 97.31 96 LYS A N 1
ATOM 850 C CA . LYS A 1 96 ? -4.091 2.661 9.498 1.00 97.31 96 LYS A CA 1
ATOM 851 C C . LYS A 1 96 ? -3.894 1.149 9.413 1.00 97.31 96 LYS A C 1
ATOM 853 O O . LYS A 1 96 ? -3.268 0.594 10.312 1.00 97.31 96 LYS A O 1
ATOM 858 N N . VAL A 1 97 ? -4.298 0.509 8.313 1.00 98.31 97 VAL A N 1
ATOM 859 C CA . VAL A 1 97 ? -4.112 -0.938 8.082 1.00 98.31 97 VAL A CA 1
ATOM 860 C C . VAL A 1 97 ? -2.634 -1.333 8.151 1.00 98.31 97 VAL A C 1
ATOM 862 O O . VAL A 1 97 ? -2.278 -2.272 8.863 1.00 98.31 97 VAL A O 1
ATOM 865 N N . ASN A 1 98 ? -1.740 -0.564 7.517 1.00 98.06 98 ASN A N 1
ATOM 866 C CA . ASN A 1 98 ? -0.296 -0.809 7.607 1.00 98.06 98 ASN A CA 1
ATOM 867 C C . ASN A 1 98 ? 0.224 -0.709 9.049 1.00 98.06 98 ASN A C 1
ATOM 869 O O . ASN A 1 98 ? 1.059 -1.510 9.479 1.00 98.06 98 ASN A O 1
ATOM 873 N N . ASN A 1 99 ? -0.266 0.267 9.818 1.00 97.81 99 ASN A N 1
ATOM 874 C CA . ASN A 1 99 ? 0.097 0.398 11.223 1.00 97.81 99 ASN A CA 1
ATOM 875 C C . ASN A 1 99 ? -0.426 -0.777 12.064 1.00 97.81 99 ASN A C 1
ATOM 877 O O . ASN A 1 99 ? 0.331 -1.308 12.875 1.00 97.81 99 ASN A O 1
ATOM 881 N N . TYR A 1 100 ? -1.672 -1.207 11.855 1.00 97.94 100 TYR A N 1
ATOM 882 C CA . TYR A 1 100 ? -2.271 -2.351 12.545 1.00 97.94 100 TYR A CA 1
ATOM 883 C C . TYR A 1 100 ? -1.512 -3.647 12.266 1.00 97.94 100 TYR A C 1
ATOM 885 O O . TYR A 1 100 ? -1.065 -4.294 13.211 1.00 97.94 100 TYR A O 1
ATOM 893 N N . SER A 1 101 ? -1.234 -3.950 10.996 1.00 98.25 101 SER A N 1
ATOM 894 C CA . SER A 1 101 ? -0.432 -5.113 10.592 1.00 98.25 101 SER A CA 1
ATOM 895 C C . SER A 1 101 ? 0.947 -5.128 11.263 1.00 98.25 101 SER A C 1
ATOM 897 O O . SER A 1 101 ? 1.365 -6.124 11.862 1.00 98.25 101 SER A O 1
ATOM 899 N N . ARG A 1 102 ? 1.639 -3.979 11.278 1.00 98.31 102 ARG A N 1
ATOM 900 C CA . ARG A 1 102 ? 2.929 -3.835 11.968 1.00 98.31 102 ARG A CA 1
ATOM 901 C C . ARG A 1 102 ? 2.812 -4.060 13.478 1.00 98.31 102 ARG A C 1
ATOM 903 O O . ARG A 1 102 ? 3.699 -4.680 14.066 1.00 98.31 102 ARG A O 1
ATOM 910 N N . LEU A 1 103 ? 1.768 -3.533 14.118 1.00 96.81 103 LEU A N 1
ATOM 911 C CA . LEU A 1 103 ? 1.544 -3.683 15.558 1.00 96.81 103 LEU A CA 1
ATOM 912 C C . LEU A 1 103 ? 1.181 -5.120 15.933 1.00 96.81 103 LEU A C 1
ATOM 914 O O . LEU A 1 103 ? 1.685 -5.626 16.934 1.00 96.81 103 LEU A O 1
ATOM 918 N N . ASP A 1 104 ? 0.348 -5.793 15.152 1.00 97.88 104 ASP A N 1
ATOM 919 C CA . ASP A 1 104 ? -0.020 -7.184 15.411 1.00 97.88 104 ASP A CA 1
ATOM 920 C C . ASP A 1 104 ? 1.176 -8.109 15.257 1.00 97.88 104 ASP A C 1
ATOM 922 O O . ASP A 1 104 ? 1.431 -8.916 16.152 1.00 97.88 104 ASP A O 1
ATOM 926 N N . LYS A 1 105 ? 2.002 -7.889 14.227 1.00 97.75 105 LYS A N 1
ATOM 927 C CA . LYS A 1 105 ? 3.286 -8.579 14.083 1.00 97.75 105 LYS A CA 1
ATOM 928 C C . LYS A 1 105 ? 4.222 -8.305 15.261 1.00 97.75 105 LYS A C 1
ATOM 930 O O . LYS A 1 105 ? 4.783 -9.238 15.826 1.00 97.75 105 LYS A O 1
ATOM 935 N N . LYS A 1 106 ? 4.379 -7.038 15.669 1.00 97.81 106 LYS A N 1
ATOM 936 C CA . LYS A 1 106 ? 5.253 -6.644 16.793 1.00 97.81 106 LYS A CA 1
ATOM 937 C C . LYS A 1 106 ? 4.871 -7.336 18.104 1.00 97.81 106 LYS A C 1
ATOM 939 O O . LYS A 1 106 ? 5.741 -7.622 18.918 1.00 97.81 106 LYS A O 1
ATOM 944 N N . HIS A 1 107 ? 3.581 -7.560 18.319 1.00 96.38 107 HIS A N 1
ATOM 945 C CA . HIS A 1 107 ? 3.046 -8.147 19.545 1.00 96.38 107 HIS A CA 1
ATOM 946 C C . HIS A 1 107 ? 2.634 -9.616 19.385 1.00 96.38 107 HIS A C 1
ATOM 948 O O . HIS A 1 107 ? 1.972 -10.146 20.270 1.00 96.38 107 HIS A O 1
ATOM 954 N N . ASN A 1 108 ? 3.015 -10.260 18.279 1.00 97.38 108 ASN A N 1
ATOM 955 C CA . ASN A 1 108 ? 2.736 -11.665 17.997 1.00 97.38 108 ASN A CA 1
ATOM 956 C C . ASN A 1 108 ? 1.244 -12.052 18.098 1.00 97.38 108 ASN A C 1
ATOM 958 O O . ASN A 1 108 ? 0.909 -13.106 18.629 1.00 97.38 108 ASN A O 1
ATOM 962 N N . ARG A 1 109 ? 0.345 -11.190 17.600 1.00 96.25 109 ARG A N 1
ATOM 963 C CA . ARG A 1 109 ? -1.112 -11.436 17.613 1.00 96.25 109 ARG A CA 1
ATOM 964 C C . ARG A 1 109 ?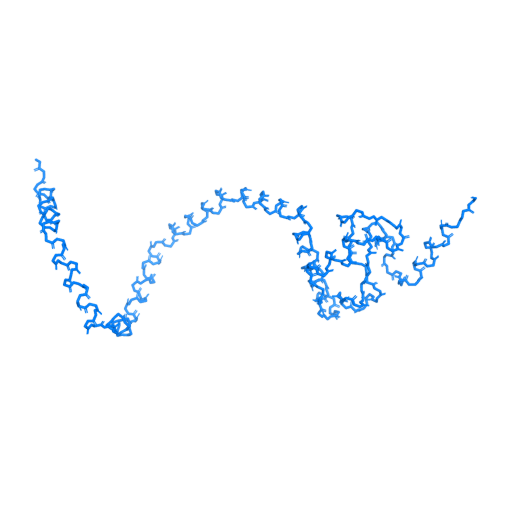 -1.617 -12.228 16.407 1.00 96.25 109 ARG A C 1
ATOM 966 O O . ARG A 1 109 ? -2.758 -12.664 16.411 1.00 96.25 109 ARG A O 1
ATOM 973 N N . GLY A 1 110 ? -0.790 -12.400 15.377 1.00 96.44 110 GLY A N 1
ATOM 974 C CA . GLY A 1 110 ? -1.171 -13.023 14.108 1.00 96.44 110 GLY A CA 1
ATOM 975 C C . GLY A 1 110 ? -1.274 -12.019 12.960 1.00 96.44 110 GLY A C 1
ATOM 976 O O . GLY A 1 110 ? -0.689 -10.934 13.015 1.00 96.44 110 GLY A O 1
ATOM 977 N N . GLU A 1 111 ? -1.983 -12.411 11.904 1.00 97.06 111 GLU A N 1
ATOM 978 C CA . GLU A 1 111 ? -2.124 -11.639 10.668 1.00 97.06 111 GLU A CA 1
ATOM 979 C C . GLU A 1 111 ? -3.321 -10.678 10.713 1.00 97.06 111 GLU A C 1
ATOM 981 O O . GLU A 1 111 ? -4.436 -11.058 11.063 1.00 97.06 111 GLU A O 1
ATOM 986 N N . CYS A 1 112 ? -3.076 -9.426 10.328 1.00 98.06 112 CYS A N 1
ATOM 987 C CA . CYS A 1 112 ? -4.106 -8.417 10.101 1.00 98.06 112 CYS A CA 1
ATOM 988 C C . CYS A 1 112 ? -4.733 -8.639 8.717 1.00 98.06 112 CYS A C 1
ATOM 990 O O . CYS A 1 112 ? -4.049 -8.448 7.712 1.00 98.06 112 CYS A O 1
ATOM 992 N N . THR A 1 113 ? -6.012 -9.013 8.662 1.00 98.31 113 THR A N 1
ATOM 993 C CA . THR A 1 113 ? -6.712 -9.378 7.411 1.00 98.31 113 THR A CA 1
ATOM 994 C C . THR A 1 113 ? -7.681 -8.307 6.918 1.00 98.31 113 THR A C 1
ATOM 996 O O . THR A 1 113 ? -8.242 -8.439 5.832 1.00 98.31 113 THR A O 1
ATOM 999 N N . ILE A 1 114 ? -7.880 -7.231 7.685 1.00 98.25 114 ILE A N 1
ATOM 1000 C CA . ILE A 1 114 ? -8.653 -6.078 7.217 1.00 98.25 114 ILE A CA 1
ATOM 1001 C C . ILE A 1 114 ? -7.941 -5.403 6.038 1.00 98.25 114 ILE A C 1
ATOM 1003 O O . ILE A 1 114 ? -6.740 -5.131 6.092 1.00 98.25 114 ILE A O 1
ATOM 1007 N N . THR A 1 115 ? -8.689 -5.109 4.976 1.00 98.50 115 THR A N 1
ATOM 1008 C CA . THR A 1 115 ? -8.190 -4.331 3.836 1.00 98.50 115 THR A CA 1
ATOM 1009 C C . THR A 1 115 ? -8.573 -2.858 3.986 1.00 98.50 115 THR A C 1
ATOM 1011 O O . THR A 1 115 ? -9.484 -2.532 4.756 1.00 98.50 115 THR A O 1
ATOM 1014 N N . PRO A 1 116 ? -7.905 -1.940 3.269 1.00 98.56 116 PRO A N 1
ATOM 1015 C CA . PRO A 1 116 ? -8.299 -0.538 3.277 1.00 98.56 116 PRO A CA 1
ATOM 1016 C C . PRO A 1 116 ? -9.740 -0.299 2.813 1.00 98.56 116 PRO A C 1
ATOM 1018 O O . PRO A 1 116 ? -10.436 0.513 3.413 1.00 98.56 116 PRO A O 1
ATOM 1021 N N . GLU A 1 117 ? -10.210 -1.031 1.804 1.00 98.50 117 GLU A N 1
ATOM 1022 C CA . GLU A 1 117 ? -11.586 -0.951 1.298 1.00 98.50 117 GLU A CA 1
ATOM 1023 C C . GLU A 1 117 ? -12.578 -1.420 2.363 1.00 98.50 117 GLU A C 1
ATOM 1025 O O . GLU A 1 117 ? -13.523 -0.707 2.691 1.00 98.50 117 GLU A O 1
ATOM 1030 N N . TRP A 1 118 ? -12.299 -2.566 2.995 1.00 98.56 118 TRP A N 1
ATOM 1031 C CA . TRP A 1 118 ? -13.122 -3.068 4.092 1.00 98.56 118 TRP A CA 1
ATOM 1032 C C . TRP A 1 118 ? -13.191 -2.065 5.249 1.00 98.56 118 TRP A C 1
ATOM 1034 O O . TRP A 1 118 ? -14.260 -1.851 5.819 1.00 98.56 118 TRP A O 1
ATOM 1044 N N . MET A 1 119 ? -12.068 -1.418 5.584 1.00 98.38 119 MET A N 1
ATOM 1045 C CA . MET A 1 119 ? -12.022 -0.382 6.616 1.00 98.38 119 MET A CA 1
ATOM 1046 C C . MET A 1 119 ? -12.896 0.822 6.253 1.00 98.38 119 MET A C 1
ATOM 1048 O O . MET A 1 119 ? -13.580 1.355 7.125 1.00 98.38 119 MET A O 1
ATOM 1052 N N . ILE A 1 120 ? -12.908 1.246 4.989 1.00 98.44 120 ILE A N 1
ATOM 1053 C CA . ILE A 1 120 ? -13.788 2.335 4.555 1.00 98.44 120 ILE A CA 1
ATOM 1054 C C . ILE A 1 120 ? -15.251 1.944 4.785 1.00 98.44 120 ILE A C 1
ATOM 1056 O O . ILE A 1 120 ? -15.985 2.661 5.466 1.00 98.44 120 ILE A O 1
ATOM 1060 N N . ASP A 1 121 ? -15.642 0.773 4.289 1.00 98.19 121 ASP A N 1
ATOM 1061 C CA . ASP A 1 121 ? -17.037 0.335 4.290 1.00 98.19 121 ASP A CA 1
ATOM 1062 C C . ASP A 1 121 ? -17.578 0.045 5.694 1.00 98.19 121 ASP A C 1
ATOM 1064 O O . ASP A 1 121 ? -18.737 0.341 5.980 1.00 98.19 121 ASP A O 1
ATOM 1068 N N . ASN A 1 122 ? -16.745 -0.505 6.581 1.00 97.94 122 ASN A N 1
ATOM 1069 C CA . ASN A 1 122 ? -17.192 -1.026 7.876 1.00 97.94 122 ASN A CA 1
ATOM 1070 C C . ASN A 1 122 ? -16.801 -0.138 9.061 1.00 97.94 122 ASN A C 1
ATOM 1072 O O . ASN A 1 122 ? -17.424 -0.234 10.116 1.00 97.94 122 ASN A O 1
ATOM 1076 N N . ILE A 1 123 ? -15.781 0.716 8.913 1.00 98.19 123 ILE A N 1
ATOM 1077 C CA . ILE A 1 123 ? -15.281 1.581 9.991 1.00 98.19 123 ILE A CA 1
ATOM 1078 C C . ILE A 1 123 ? -15.558 3.049 9.681 1.00 98.19 123 ILE A C 1
ATOM 1080 O O . ILE A 1 123 ? -16.189 3.721 10.491 1.00 98.19 123 ILE A O 1
ATOM 1084 N N . PHE A 1 124 ? -15.119 3.555 8.527 1.00 97.94 124 PHE A N 1
ATOM 1085 C CA . PHE A 1 124 ? -15.231 4.984 8.197 1.00 97.94 124 PHE A CA 1
ATOM 1086 C C . PHE A 1 124 ? -16.658 5.423 7.875 1.00 97.94 124 PHE A C 1
ATOM 1088 O O . PHE A 1 124 ? -17.040 6.522 8.258 1.00 97.94 124 PHE A O 1
ATOM 1095 N N . ASN A 1 125 ? -17.461 4.558 7.254 1.00 96.81 125 ASN A N 1
ATOM 1096 C CA . ASN A 1 125 ? -18.896 4.794 7.053 1.00 96.81 125 ASN A CA 1
ATOM 1097 C C . ASN A 1 125 ? -19.740 4.481 8.306 1.00 96.81 125 ASN A C 1
ATOM 1099 O O . ASN A 1 125 ? -20.969 4.566 8.278 1.00 96.81 125 ASN A O 1
ATOM 1103 N N . GLY A 1 126 ? -19.089 4.077 9.400 1.00 95.94 126 GLY A N 1
ATOM 1104 C CA . GLY A 1 126 ? -19.718 3.741 10.667 1.00 95.94 126 GLY A CA 1
ATOM 1105 C C . GLY A 1 126 ? -19.766 4.911 11.647 1.00 95.94 126 GLY A C 1
ATOM 1106 O O . GLY A 1 126 ? -19.576 6.075 11.312 1.00 95.94 126 GLY A O 1
ATOM 1107 N N . HIS A 1 127 ? -20.049 4.573 12.899 1.00 97.31 127 HIS A N 1
ATOM 1108 C CA . HIS A 1 127 ? -20.032 5.495 14.029 1.00 97.31 127 HIS A CA 1
ATOM 1109 C C . HIS A 1 127 ? -19.275 4.813 15.167 1.00 97.31 127 HIS A C 1
ATOM 1111 O O . HIS A 1 127 ? -19.368 3.595 15.326 1.00 97.31 127 HIS A O 1
ATOM 1117 N N . CYS A 1 128 ? -18.550 5.579 15.978 1.00 97.19 128 CYS A N 1
ATOM 1118 C CA . CYS A 1 128 ? -17.901 5.074 17.180 1.00 97.19 128 CYS A CA 1
ATOM 1119 C C . CYS A 1 128 ? -18.933 4.364 18.060 1.00 97.19 128 CYS A C 1
ATOM 1121 O O . CYS A 1 128 ? -19.888 4.990 18.520 1.00 97.19 128 CYS A O 1
ATOM 1123 N N . ILE A 1 129 ? -18.713 3.084 18.354 1.00 95.88 129 ILE A N 1
ATOM 1124 C CA . ILE A 1 129 ? -19.681 2.273 19.104 1.00 95.88 129 ILE A CA 1
ATOM 1125 C C . ILE A 1 129 ? -19.904 2.744 20.551 1.00 95.88 129 ILE A C 1
ATOM 1127 O O . ILE A 1 129 ? -20.871 2.340 21.191 1.00 95.88 129 ILE A O 1
ATOM 1131 N N . TYR A 1 130 ? -19.002 3.580 21.076 1.00 94.88 130 TYR A N 1
ATOM 1132 C CA . TYR A 1 130 ? -19.029 4.045 22.462 1.00 94.88 130 TYR A CA 1
ATOM 1133 C C . TYR A 1 130 ? -19.679 5.417 22.628 1.00 94.88 130 TYR A C 1
ATOM 1135 O O . TYR A 1 130 ? -20.389 5.629 23.606 1.00 94.88 130 TYR A O 1
ATOM 1143 N N . CYS A 1 131 ? -19.421 6.356 21.713 1.00 94.50 131 CYS A N 1
ATOM 1144 C CA . CYS A 1 131 ? -19.893 7.741 21.831 1.00 94.50 131 CYS A CA 1
ATOM 1145 C C . CYS A 1 131 ? -20.703 8.243 20.630 1.00 94.50 131 CYS A C 1
ATOM 1147 O O . CYS A 1 131 ? -21.174 9.374 20.655 1.00 94.50 131 CYS A O 1
ATOM 1149 N N . GLY A 1 132 ? -20.840 7.449 19.567 1.00 94.81 132 GLY A N 1
ATOM 1150 C CA . GLY A 1 132 ? -21.622 7.806 18.383 1.00 94.81 132 GLY A CA 1
ATOM 1151 C C . GLY A 1 132 ? -20.957 8.787 17.411 1.00 94.81 132 GLY A C 1
ATOM 1152 O O . GLY A 1 132 ? -21.566 9.108 16.396 1.00 94.81 132 GLY A O 1
ATOM 1153 N N . LYS A 1 133 ? -19.721 9.250 17.662 1.00 95.12 133 LYS A N 1
ATOM 1154 C CA . LYS A 1 133 ? -18.972 10.094 16.707 1.00 95.12 133 LYS A CA 1
ATOM 1155 C C . LYS A 1 133 ? -18.871 9.426 15.331 1.00 95.12 133 LYS A C 1
ATOM 1157 O O . LYS A 1 133 ? -18.523 8.252 15.262 1.00 95.12 133 LYS A O 1
ATOM 1162 N N . SER A 1 134 ? -19.114 10.180 14.264 1.00 95.69 134 SER A N 1
ATOM 1163 C CA . SER A 1 134 ? -19.186 9.675 12.882 1.00 95.69 134 SER A CA 1
ATOM 1164 C C . SER A 1 134 ? -18.223 10.34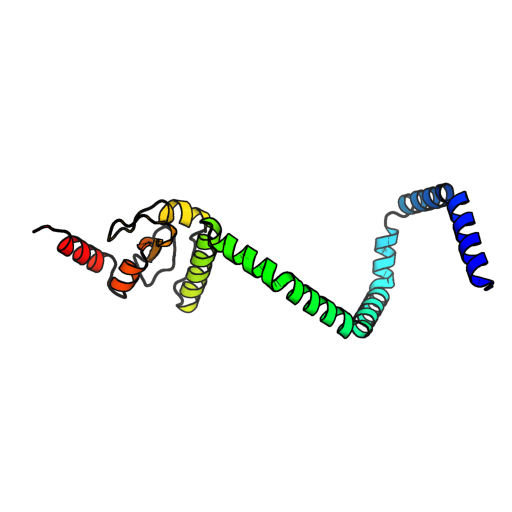3 11.907 1.00 95.69 134 SER A C 1
ATOM 1166 O O . SER A 1 134 ? -18.265 10.057 10.714 1.00 95.69 134 SER A O 1
ATOM 1168 N N . ASP A 1 135 ? -17.344 11.225 12.389 1.00 95.81 135 ASP A N 1
ATOM 1169 C CA . ASP A 1 135 ? -16.278 11.753 11.544 1.00 95.81 135 ASP A CA 1
ATOM 1170 C C . ASP A 1 135 ? -15.291 10.628 11.224 1.00 95.81 135 ASP A C 1
ATOM 1172 O O . ASP A 1 135 ? -14.515 10.189 12.078 1.00 95.81 135 ASP A O 1
ATOM 1176 N N . TRP A 1 136 ? -15.328 10.163 9.978 1.00 94.81 136 TRP A N 1
ATOM 1177 C CA . TRP A 1 136 ? -14.487 9.088 9.473 1.00 94.81 136 TRP A CA 1
ATOM 1178 C C . TRP A 1 136 ? -12.994 9.309 9.758 1.00 94.81 136 TRP A C 1
ATOM 1180 O O . TRP A 1 136 ? -12.272 8.341 10.003 1.00 94.81 136 TRP A O 1
ATOM 1190 N N . ALA A 1 137 ? -12.525 10.564 9.776 1.00 94.44 137 ALA A N 1
ATOM 1191 C CA . ALA A 1 137 ? -11.123 10.888 10.026 1.00 94.44 137 ALA A CA 1
ATOM 1192 C C . ALA A 1 137 ? -10.709 10.585 11.479 1.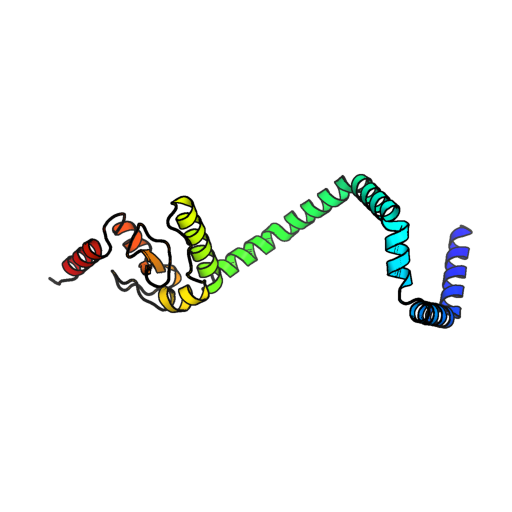00 94.44 137 ALA A C 1
ATOM 1194 O O . ALA A 1 137 ? -9.555 10.222 11.748 1.00 94.44 137 ALA A O 1
ATOM 1195 N N . GLU A 1 138 ? -11.656 10.673 12.417 1.00 95.38 138 GLU A N 1
ATOM 1196 C CA . GLU A 1 138 ? -11.457 10.344 13.830 1.00 95.38 138 GLU A CA 1
ATOM 1197 C C . GLU A 1 138 ? -11.613 8.846 14.128 1.00 95.38 138 GLU A C 1
ATOM 1199 O O . GLU A 1 138 ? -11.150 8.377 15.175 1.00 95.38 138 GLU A O 1
ATOM 1204 N N . LEU A 1 139 ? -12.244 8.086 13.228 1.00 97.75 139 LEU A N 1
ATOM 1205 C CA . LEU A 1 139 ? -12.540 6.670 13.427 1.00 97.75 139 LEU A CA 1
ATOM 1206 C C . LEU A 1 139 ? -11.344 5.765 13.126 1.00 97.75 139 LEU A C 1
ATOM 1208 O O . LEU A 1 139 ? -10.513 6.007 12.249 1.00 97.75 139 LEU A O 1
ATOM 1212 N N . GLY A 1 140 ? -11.247 4.678 13.877 1.00 97.31 140 GLY A N 1
ATOM 1213 C CA . GLY A 1 140 ? -10.305 3.591 13.670 1.00 97.31 140 GLY A CA 1
ATOM 1214 C C . GLY A 1 140 ? -10.868 2.278 14.198 1.00 97.31 140 GLY A C 1
ATOM 1215 O O . GLY A 1 140 ? -12.019 2.203 14.625 1.00 97.31 140 GLY A O 1
ATOM 1216 N N . CYS A 1 141 ? -10.037 1.244 14.159 1.00 97.19 141 CYS A N 1
ATOM 1217 C CA . CYS A 1 141 ? -10.375 -0.067 14.687 1.00 97.19 141 CYS A CA 1
ATOM 1218 C C . CYS A 1 141 ? -10.024 -0.138 16.176 1.00 97.19 141 CYS A C 1
ATOM 1220 O O . CYS A 1 141 ? -8.851 0.001 16.532 1.00 97.19 141 CYS A O 1
ATOM 1222 N N . ASP A 1 142 ? -11.019 -0.395 17.021 1.00 96.50 142 ASP A N 1
ATOM 1223 C CA . ASP A 1 142 ? -10.796 -0.918 18.368 1.00 96.50 142 ASP A CA 1
ATOM 1224 C C . ASP A 1 142 ? -10.989 -2.436 18.365 1.00 96.50 142 ASP A C 1
ATOM 1226 O O . ASP A 1 142 ? -11.874 -2.952 17.683 1.00 96.50 142 ASP A O 1
ATOM 1230 N N . ARG A 1 143 ? -10.141 -3.161 19.097 1.00 95.75 143 ARG A N 1
ATOM 1231 C CA . ARG A 1 143 ? -10.177 -4.628 19.128 1.00 95.75 143 ARG A CA 1
ATOM 1232 C C . ARG A 1 143 ? -11.152 -5.128 20.179 1.00 95.75 143 ARG A C 1
ATOM 1234 O O . ARG A 1 143 ? -11.042 -4.756 21.349 1.00 95.75 143 ARG A O 1
ATOM 1241 N N . ILE A 1 144 ? -12.015 -6.059 19.783 1.00 95.75 144 ILE A N 1
ATOM 1242 C CA . ILE A 1 144 ? -12.912 -6.769 20.698 1.00 95.75 144 ILE A CA 1
ATOM 1243 C C . ILE A 1 144 ? -12.068 -7.598 21.679 1.00 95.75 144 ILE A C 1
ATOM 1245 O O . ILE A 1 144 ? -12.154 -7.401 22.893 1.00 95.75 144 ILE A O 1
ATOM 1249 N N . ASP A 1 145 ? -11.176 -8.439 21.148 1.00 95.19 145 ASP A N 1
ATOM 1250 C CA . ASP A 1 145 ? -10.163 -9.181 21.897 1.00 95.19 145 ASP A CA 1
ATOM 1251 C C . ASP A 1 145 ? -8.762 -8.607 21.619 1.00 95.19 145 ASP A C 1
ATOM 1253 O O . ASP A 1 145 ? -8.225 -8.689 20.509 1.00 95.19 145 ASP A O 1
ATOM 1257 N N . ASN A 1 146 ? -8.147 -8.026 22.654 1.00 93.62 146 ASN A N 1
ATOM 1258 C CA . ASN A 1 146 ? -6.833 -7.376 22.578 1.00 93.62 146 ASN A CA 1
ATOM 1259 C C . ASN A 1 146 ? -5.662 -8.350 22.336 1.00 93.62 146 ASN A C 1
ATOM 1261 O O . ASN A 1 146 ? -4.553 -7.897 22.014 1.00 93.62 146 ASN A O 1
ATOM 1265 N N . SER A 1 147 ? -5.882 -9.658 22.507 1.00 95.06 147 SER A N 1
ATOM 1266 C CA . SER A 1 147 ? -4.890 -10.706 22.236 1.00 95.06 147 SER A CA 1
ATOM 1267 C C . SER A 1 147 ? -4.874 -11.151 20.769 1.00 95.06 147 SER A C 1
ATOM 1269 O O . SER A 1 147 ? -3.858 -11.659 20.297 1.00 95.06 147 SER A O 1
ATOM 1271 N N . LYS A 1 148 ? -5.961 -10.897 20.033 1.00 96.94 148 LYS A N 1
ATOM 1272 C CA . LYS A 1 148 ? -6.155 -11.288 18.632 1.00 96.94 148 LYS A CA 1
ATOM 1273 C C . LYS A 1 148 ? -5.750 -10.173 17.653 1.00 96.94 148 LYS A C 1
ATOM 1275 O O . LYS A 1 148 ? -5.622 -9.010 18.059 1.00 96.94 148 LYS A O 1
ATOM 1280 N N . PRO A 1 149 ? -5.501 -10.498 16.371 1.00 98.31 149 PRO A N 1
ATOM 1281 C CA . PRO A 1 149 ? -5.088 -9.507 15.387 1.00 98.31 149 PRO A CA 1
ATOM 1282 C C . PRO A 1 149 ? -6.286 -8.685 14.892 1.00 98.31 149 PRO A C 1
ATOM 1284 O O . PRO A 1 149 ? -7.436 -8.936 15.260 1.00 98.31 149 PRO A O 1
ATOM 1287 N N . HIS A 1 150 ? -6.024 -7.675 14.067 1.00 98.50 150 HIS A N 1
ATOM 1288 C CA . HIS A 1 150 ? -7.072 -6.901 13.407 1.00 98.50 150 HIS A CA 1
ATOM 1289 C C . HIS A 1 150 ? -7.657 -7.699 12.235 1.00 98.50 150 HIS A C 1
ATOM 1291 O O . HIS A 1 150 ? -7.134 -7.689 11.119 1.00 98.50 150 HIS A O 1
ATOM 1297 N N . THR A 1 151 ? -8.762 -8.383 12.499 1.00 98.62 151 THR A N 1
ATOM 1298 C CA . THR A 1 151 ? -9.560 -9.128 11.518 1.00 98.62 151 THR A CA 1
ATOM 1299 C C . THR A 1 151 ? -10.983 -8.561 11.487 1.00 98.62 151 THR A C 1
ATOM 1301 O O . THR A 1 151 ? -11.402 -7.958 12.480 1.00 98.62 151 THR A O 1
ATOM 1304 N N . PRO A 1 152 ? -11.743 -8.730 10.387 1.00 98.50 152 PRO A N 1
ATOM 1305 C CA . PRO A 1 152 ? -13.118 -8.234 10.285 1.00 98.50 152 PRO A CA 1
ATOM 1306 C C . PRO A 1 152 ? -14.049 -8.617 11.446 1.00 98.50 152 PRO A C 1
ATOM 1308 O O . PRO A 1 152 ? -14.952 -7.860 11.782 1.00 98.50 152 PRO A O 1
ATOM 1311 N N . ASP A 1 153 ? -13.827 -9.774 12.069 1.00 98.06 153 ASP A N 1
ATOM 1312 C CA . ASP A 1 153 ? -14.607 -10.312 13.188 1.00 98.06 153 ASP A CA 1
ATOM 1313 C C . ASP A 1 153 ? -14.109 -9.870 14.579 1.00 98.06 153 ASP A C 1
ATOM 1315 O O . ASP A 1 153 ? -14.808 -10.069 15.570 1.00 98.06 153 ASP A O 1
ATOM 1319 N N . ASN A 1 154 ? -12.920 -9.263 14.675 1.00 98.06 154 ASN A N 1
ATOM 1320 C CA . ASN A 1 154 ? -12.296 -8.879 15.947 1.00 98.06 154 ASN A CA 1
ATOM 1321 C C . ASN A 1 154 ? -12.171 -7.357 16.140 1.00 98.06 154 ASN A C 1
ATOM 1323 O O . ASN A 1 154 ? -11.525 -6.904 17.087 1.00 98.06 154 ASN A O 1
ATOM 1327 N N . VAL A 1 155 ? -12.756 -6.543 15.261 1.00 97.88 155 VAL A N 1
ATOM 1328 C CA . VAL A 1 155 ? -12.670 -5.080 15.361 1.00 97.88 155 VAL A CA 1
ATOM 1329 C C . VAL A 1 155 ? -14.029 -4.406 15.268 1.00 97.88 155 VAL A C 1
ATOM 1331 O O . VAL A 1 155 ? -14.951 -4.905 14.632 1.00 97.88 155 VAL A O 1
ATOM 1334 N N . VAL A 1 156 ? -14.128 -3.234 15.887 1.00 96.94 156 VAL A N 1
ATOM 1335 C CA . VAL A 1 156 ? -15.301 -2.358 15.839 1.00 96.94 156 VAL A CA 1
ATOM 1336 C C . VAL A 1 156 ? -14.887 -0.910 15.553 1.00 96.94 156 VAL A C 1
ATOM 1338 O O . VAL A 1 156 ? -13.752 -0.527 15.869 1.00 96.94 156 VAL A O 1
ATOM 1341 N N . PRO A 1 157 ? -15.786 -0.074 14.998 1.00 97.88 157 PRO A N 1
ATOM 1342 C CA . PRO A 1 157 ? -15.507 1.343 14.817 1.00 97.88 157 PRO A CA 1
ATOM 1343 C C . PRO A 1 157 ? -15.399 2.068 16.160 1.00 97.88 157 PRO A C 1
ATOM 1345 O O . PRO A 1 157 ? -16.310 2.034 16.989 1.00 97.88 157 PRO A O 1
ATOM 1348 N N . CYS A 1 158 ? -14.294 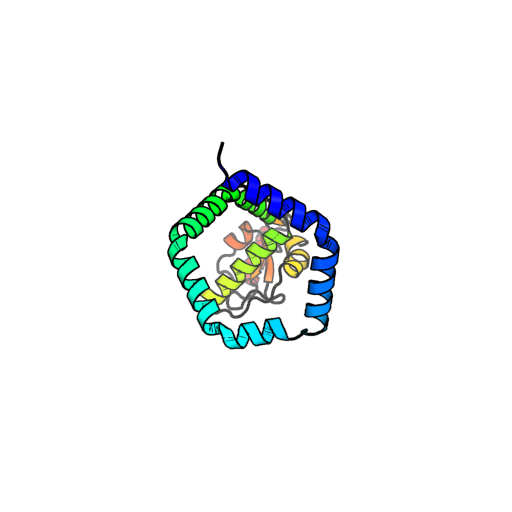2.773 16.370 1.00 97.62 158 CYS A N 1
ATOM 1349 C CA . CYS A 1 158 ? -14.047 3.527 17.592 1.00 97.62 158 CYS A CA 1
ATOM 1350 C C . CYS A 1 158 ? -13.247 4.796 17.294 1.00 97.62 158 CYS A C 1
ATOM 1352 O O . CYS A 1 158 ? -12.295 4.768 16.512 1.00 97.62 158 CYS A O 1
ATOM 1354 N N . CYS A 1 159 ? -13.614 5.918 17.915 1.00 97.25 159 CYS A N 1
ATOM 1355 C CA . CYS A 1 159 ? -12.840 7.151 17.802 1.00 97.25 159 CYS A CA 1
ATOM 1356 C C . CYS A 1 159 ? -11.579 7.102 18.680 1.00 97.25 159 CYS A C 1
ATOM 1358 O O . CYS A 1 159 ? -11.527 6.391 19.689 1.00 97.25 159 CYS A O 1
ATOM 1360 N N . GLY A 1 160 ? -10.568 7.904 18.337 1.00 94.88 160 GLY A N 1
ATOM 1361 C CA . GLY A 1 160 ? -9.303 7.947 19.082 1.00 94.88 160 GLY A CA 1
ATOM 1362 C C . GLY A 1 160 ? -9.460 8.247 20.581 1.00 94.88 160 GLY A C 1
ATOM 1363 O O . GLY A 1 160 ? -8.771 7.646 21.406 1.00 94.88 160 GLY A O 1
ATOM 1364 N N . GLU A 1 161 ? -10.396 9.126 20.944 1.00 95.75 161 GLU A N 1
ATOM 1365 C CA . GLU A 1 161 ? -10.681 9.489 22.340 1.00 95.75 161 GLU A CA 1
ATOM 1366 C C . GLU A 1 161 ? -11.215 8.301 23.147 1.00 95.75 161 GLU A C 1
ATOM 1368 O O . GLU A 1 161 ? -10.694 7.991 24.219 1.00 95.75 161 GLU A O 1
ATOM 1373 N N . CYS A 1 162 ? -12.223 7.599 22.618 1.00 96.44 162 CYS A N 1
ATOM 1374 C CA . CYS A 1 162 ? -12.794 6.429 23.282 1.00 96.44 162 CYS A CA 1
ATOM 1375 C C . CYS A 1 162 ? -11.783 5.285 23.348 1.00 96.44 162 CYS A C 1
ATOM 1377 O O . CYS A 1 162 ? -11.650 4.670 24.402 1.00 96.44 162 CYS A O 1
ATOM 1379 N N . ASN A 1 163 ? -11.018 5.052 22.278 1.00 94.50 163 ASN A N 1
ATOM 1380 C CA . ASN A 1 163 ? -9.969 4.033 22.262 1.00 94.50 163 ASN A CA 1
ATOM 1381 C C . ASN A 1 163 ? -8.889 4.311 23.324 1.00 94.50 163 ASN A C 1
ATOM 1383 O O . ASN A 1 163 ? -8.424 3.407 24.015 1.00 94.50 163 ASN A O 1
ATOM 1387 N N . THR A 1 164 ? -8.535 5.586 23.511 1.00 94.75 164 THR A N 1
ATOM 1388 C CA . THR A 1 164 ? -7.591 6.013 24.554 1.00 94.75 164 THR A CA 1
ATOM 1389 C C . THR A 1 164 ? -8.181 5.817 25.950 1.00 94.75 164 THR A C 1
ATOM 1391 O O . THR A 1 164 ? -7.508 5.284 26.830 1.00 94.75 164 THR A O 1
ATOM 1394 N N . LYS A 1 165 ? -9.451 6.194 26.154 1.00 94.69 165 LYS A N 1
ATOM 1395 C CA . LYS A 1 165 ? -10.156 6.035 27.435 1.00 94.69 165 LYS A CA 1
ATOM 1396 C C . LYS A 1 165 ? -10.354 4.561 27.814 1.00 94.69 165 LYS A C 1
ATOM 1398 O O . LYS A 1 165 ? -10.268 4.219 28.995 1.00 94.69 165 LYS A O 1
ATOM 1403 N N . ARG A 1 166 ? -10.603 3.693 26.829 1.00 93.25 166 ARG A N 1
ATOM 1404 C CA . ARG A 1 166 ? -10.716 2.242 27.018 1.00 93.25 166 ARG A CA 1
ATOM 1405 C C . ARG A 1 166 ? -9.415 1.670 27.577 1.00 93.25 166 ARG A C 1
ATOM 1407 O O . ARG A 1 166 ? -9.440 0.932 28.563 1.00 93.25 166 ARG A O 1
ATOM 1414 N N . GLY A 1 167 ? -8.282 2.021 26.968 1.00 90.12 167 GLY A N 1
ATOM 1415 C CA . GLY A 1 167 ? -6.978 1.488 27.351 1.00 90.12 167 GLY A CA 1
ATOM 1416 C C . GLY A 1 167 ? -6.961 -0.044 27.291 1.00 90.12 167 GLY A C 1
ATOM 1417 O O . GLY A 1 167 ? -7.239 -0.631 26.251 1.00 90.12 167 GLY A O 1
ATOM 1418 N N . ASN A 1 168 ? -6.652 -0.693 28.417 1.00 88.69 168 ASN A N 1
ATOM 1419 C CA . ASN A 1 168 ? -6.579 -2.158 28.513 1.00 88.69 168 ASN A CA 1
ATOM 1420 C C . ASN A 1 168 ? -7.883 -2.822 28.985 1.00 88.69 168 ASN A C 1
ATO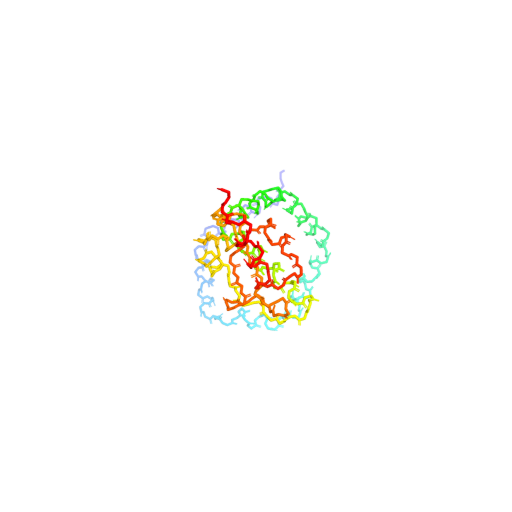M 1422 O O . ASN A 1 168 ? -7.909 -4.047 29.109 1.00 88.69 168 ASN A O 1
ATOM 1426 N N . LYS A 1 169 ? -8.939 -2.047 29.273 1.00 92.06 169 LYS A N 1
ATOM 1427 C CA . LYS A 1 169 ? -10.238 -2.603 29.677 1.00 92.06 169 LYS A CA 1
ATOM 1428 C C . LYS A 1 169 ? -10.775 -3.505 28.571 1.00 92.06 169 LYS A C 1
ATOM 1430 O O . LYS A 1 169 ? -10.581 -3.229 27.382 1.00 92.06 169 LYS A O 1
ATOM 1435 N N . SER A 1 170 ? -11.476 -4.567 28.949 1.00 91.44 170 SER A N 1
ATOM 1436 C CA . SER A 1 170 ? -12.155 -5.393 27.957 1.00 91.44 170 SER A CA 1
ATOM 1437 C C . SER A 1 170 ? -13.224 -4.578 27.225 1.00 91.44 170 SER A C 1
ATOM 1439 O O . SER A 1 170 ? -13.718 -3.551 27.703 1.00 91.44 170 SER A O 1
ATOM 1441 N N . TYR A 1 171 ? -13.575 -5.043 26.029 1.00 89.62 171 TYR A N 1
ATOM 1442 C CA . TYR A 1 171 ? -14.649 -4.456 25.235 1.00 89.62 171 TYR A CA 1
ATOM 1443 C C . TYR A 1 171 ? -15.958 -4.339 26.038 1.00 89.62 171 TYR A C 1
ATOM 1445 O O . TYR A 1 171 ? -16.586 -3.280 26.057 1.00 89.62 171 TYR A O 1
ATOM 1453 N N . GLU A 1 172 ? -16.336 -5.403 26.751 1.00 90.69 172 GLU A N 1
ATOM 1454 C CA . GLU A 1 172 ? -17.587 -5.464 27.509 1.00 90.69 172 GLU A CA 1
ATOM 1455 C C . GLU A 1 172 ? -17.593 -4.554 28.738 1.00 90.69 172 GLU A C 1
ATOM 1457 O O . GLU A 1 172 ? -18.595 -3.888 29.003 1.00 90.69 172 GLU A O 1
ATOM 1462 N N . GLU A 1 173 ? -16.491 -4.517 29.493 1.00 92.31 173 GLU A N 1
ATOM 1463 C CA . GLU A 1 173 ? -16.361 -3.649 30.668 1.00 92.31 173 GLU A CA 1
ATOM 1464 C C . GLU A 1 173 ? -16.513 -2.183 30.275 1.00 92.31 173 GLU A C 1
ATOM 1466 O O . GLU A 1 173 ? -17.292 -1.448 30.883 1.00 92.31 173 GLU A O 1
ATOM 1471 N N . PHE A 1 174 ? -15.815 -1.764 29.218 1.00 94.25 174 PHE A N 1
ATOM 1472 C CA . PHE A 1 174 ? -15.866 -0.378 28.777 1.00 94.25 174 PHE A CA 1
ATOM 1473 C C . PHE A 1 174 ? -17.226 -0.011 28.169 1.00 94.25 174 PHE A C 1
ATOM 1475 O O . PHE A 1 174 ? -17.738 1.082 28.410 1.00 94.25 174 PHE A O 1
ATOM 1482 N N . LEU A 1 175 ? -17.871 -0.939 27.454 1.00 91.00 175 LEU A N 1
ATOM 1483 C CA . LEU A 1 175 ? -19.223 -0.729 26.935 1.00 91.00 175 LEU A CA 1
ATOM 1484 C C . LEU A 1 175 ? -20.244 -0.514 28.066 1.00 91.00 175 LEU A C 1
ATOM 1486 O O . LEU A 1 175 ? -21.109 0.357 27.956 1.00 91.00 175 LEU A O 1
ATOM 1490 N N . LYS A 1 176 ? -20.134 -1.269 29.168 1.00 91.56 176 LYS A N 1
ATOM 1491 C CA . LYS A 1 176 ? -20.973 -1.084 30.366 1.00 91.56 176 LYS A CA 1
ATOM 1492 C C . LYS A 1 176 ? -20.734 0.282 31.014 1.00 91.56 176 LYS A C 1
ATOM 1494 O O . LYS A 1 176 ? -21.700 0.973 31.326 1.00 91.56 176 LYS A O 1
ATOM 1499 N N . GLU A 1 177 ? -19.473 0.695 31.156 1.00 91.00 177 GLU A N 1
ATOM 1500 C CA . GLU A 1 177 ? -19.100 2.009 31.702 1.00 91.00 177 GLU A CA 1
ATOM 1501 C C . GLU A 1 177 ? -19.692 3.160 30.876 1.00 91.00 177 GLU A C 1
ATOM 1503 O O . GLU A 1 177 ? -20.281 4.091 31.424 1.00 91.00 177 GLU A O 1
ATOM 1508 N N . MET A 1 178 ? -19.574 3.098 29.549 1.00 89.56 178 MET A N 1
ATOM 1509 C CA . MET A 1 178 ? -20.093 4.149 28.673 1.00 89.56 178 MET A CA 1
ATOM 1510 C C . MET A 1 178 ? -21.625 4.234 28.727 1.00 89.56 178 MET A C 1
ATOM 1512 O O . MET A 1 178 ? -22.165 5.337 28.796 1.00 89.56 178 MET A O 1
ATOM 1516 N N . ARG A 1 179 ? -22.335 3.098 28.801 1.00 84.62 179 ARG A N 1
ATOM 1517 C CA . ARG A 1 179 ? -23.804 3.068 28.960 1.00 84.62 179 ARG A CA 1
ATOM 1518 C C . ARG A 1 179 ? -24.271 3.632 30.303 1.00 84.62 179 ARG A C 1
ATOM 1520 O O . ARG A 1 179 ? -25.238 4.389 30.332 1.00 84.62 179 ARG A O 1
ATOM 1527 N N . ALA A 1 180 ? -23.575 3.308 31.393 1.00 82.38 180 ALA A N 1
ATOM 1528 C CA . ALA A 1 180 ? -23.888 3.836 32.722 1.00 82.38 180 ALA A CA 1
ATOM 1529 C C . ALA A 1 180 ? -23.764 5.369 32.776 1.00 82.38 180 ALA A C 1
ATOM 1531 O O . ALA A 1 180 ? -24.595 6.034 33.382 1.00 82.38 180 ALA A O 1
ATOM 1532 N N . ASN A 1 181 ? -22.784 5.929 32.062 1.00 74.81 181 ASN A N 1
ATOM 1533 C CA . ASN A 1 181 ? -22.573 7.376 31.959 1.00 74.81 181 ASN A CA 1
ATOM 1534 C C . ASN A 1 181 ? -23.529 8.084 30.976 1.00 74.81 181 ASN A C 1
ATOM 1536 O O . ASN A 1 181 ? -23.554 9.309 30.937 1.00 74.81 181 ASN A O 1
ATOM 1540 N N . SER A 1 182 ? -24.279 7.330 30.165 1.00 68.44 182 SER A N 1
ATOM 1541 C CA . SER A 1 182 ? -25.222 7.857 29.161 1.00 68.44 182 SER A CA 1
ATOM 1542 C C . SER A 1 182 ? -26.672 7.911 29.663 1.00 68.44 182 SER A C 1
ATOM 1544 O O . SER A 1 182 ? -27.560 8.325 28.921 1.00 68.44 182 SER A O 1
ATOM 1546 N N . SER A 1 183 ? -26.934 7.450 30.892 1.00 45.84 183 SER A N 1
ATOM 1547 C CA . SER A 1 183 ? -28.272 7.474 31.495 1.00 45.84 183 SER A CA 1
ATOM 1548 C C . SER A 1 183 ? -28.531 8.854 32.126 1.00 45.84 183 SER A C 1
ATOM 1550 O O . SER A 1 183 ? -27.678 9.301 32.893 1.00 45.84 183 SER A O 1
ATOM 1552 N N . PRO A 1 184 ? -29.637 9.554 31.805 1.00 55.91 184 PRO A N 1
ATOM 1553 C CA . PRO A 1 184 ? -29.766 10.983 32.083 1.00 55.91 184 PRO A CA 1
ATOM 1554 C C . PRO A 1 184 ? -30.121 11.299 33.537 1.00 55.91 184 PRO A C 1
ATOM 1556 O O . PRO A 1 184 ? -30.891 10.575 34.173 1.00 55.91 184 PRO A O 1
ATOM 1559 N N . SER A 1 185 ? -29.603 12.440 33.990 1.00 38.38 185 SER A N 1
ATOM 1560 C CA . SER A 1 185 ? -30.288 13.371 34.892 1.00 38.38 185 SER A CA 1
ATOM 1561 C C . SER A 1 185 ? -31.618 13.843 34.305 1.00 38.38 185 SER A C 1
ATOM 1563 O O . SER A 1 185 ? -31.669 14.026 33.065 1.00 38.38 185 SER A O 1
#

Foldseek 3Di:
DDPVVVVVVVVVVVCVVCVVVVVVVVVVVCVVCVCVVVVVCVVCVVVVVVVVVVVCVVCVVVVVVVVVVVCVVCVVVVVVVLVVQCVDLLSVLVVQLVVLQVVCVVLVQDGAPDDSVNCCVFAQCAAAPQPRHRHSNQWDWDFQDPSHGNDPVGTHIHGPVLSVVCPPPHPVVSSVVSVVVVDDD

Sequence (185 aa):
MSKKRDRKEYNHQRYLKNKEKILERHKQWREDNPNYAKQHYEENKEEILEKAKQRYEENKEEILEKAKQRYQDNKEQKTMYNKQYYQTPIGMAHCKVNNYSRLDKKHNRGECTITPEWMIDNIFNGHCIYCGKSDWAELGCDRIDNSKPHTPDNVVPCCGECNTKRGNKSYEEFLKEMRANSSPS

pLDDT: mean 92.4, std 9.94, range [38.38, 98.62]

Radius of gyration: 32.06 Å; chains: 1; bounding box: 68×42×84 Å